Protein AF-A0A1H3CV14-F1 (afdb_monomer_lite)

pLDDT: mean 74.88, std 9.94, range [47.53, 92.31]

Structure (mmCIF, N/CA/C/O backbone):
data_AF-A0A1H3CV14-F1
#
_entry.id   AF-A0A1H3CV14-F1
#
loop_
_atom_site.group_PDB
_atom_site.id
_atom_site.type_symbol
_atom_site.label_atom_id
_atom_site.label_alt_id
_atom_site.label_comp_id
_atom_site.label_asym_id
_atom_site.label_entity_id
_atom_site.label_seq_id
_atom_site.pdbx_PDB_ins_code
_atom_site.Cartn_x
_atom_site.Cartn_y
_atom_site.Cartn_z
_atom_site.occupancy
_atom_site.B_iso_or_equiv
_atom_site.auth_seq_id
_atom_site.auth_comp_id
_atom_site.auth_asym_id
_atom_site.auth_atom_id
_atom_site.pdbx_PDB_model_num
ATOM 1 N N . MET A 1 1 ? -27.661 -4.520 39.406 1.00 60.62 1 MET A N 1
ATOM 2 C CA . MET A 1 1 ? -27.477 -5.600 38.409 1.00 60.62 1 MET A CA 1
ATOM 3 C C . MET A 1 1 ? -27.185 -5.022 37.026 1.00 60.62 1 MET A C 1
ATOM 5 O O . MET A 1 1 ? -26.132 -5.320 36.487 1.00 60.62 1 MET A O 1
ATOM 9 N N . TRP A 1 2 ? -28.018 -4.103 36.527 1.00 66.75 2 TRP A N 1
ATOM 10 C CA . TRP A 1 2 ? -27.850 -3.412 35.238 1.00 66.75 2 TRP A CA 1
ATOM 11 C C . TRP A 1 2 ? -26.497 -2.714 35.022 1.00 66.75 2 TRP A C 1
ATOM 13 O O . TRP A 1 2 ? -25.889 -2.911 33.980 1.00 66.75 2 TRP A O 1
ATOM 23 N N . LYS A 1 3 ? -25.948 -2.020 36.030 1.00 66.25 3 LYS A N 1
ATOM 24 C CA . LYS A 1 3 ? -24.618 -1.376 35.935 1.00 66.25 3 LYS A CA 1
ATOM 25 C C . LYS A 1 3 ? -23.477 -2.364 35.637 1.00 66.25 3 LYS A C 1
ATOM 27 O O . LYS A 1 3 ? -22.575 -2.054 34.871 1.00 66.25 3 LYS A O 1
ATOM 32 N N . LYS A 1 4 ? -23.548 -3.580 36.199 1.00 69.56 4 LYS A N 1
ATOM 33 C CA . LYS A 1 4 ? -22.571 -4.652 35.931 1.00 69.56 4 LYS A CA 1
ATOM 34 C C . LYS A 1 4 ? -22.710 -5.194 34.506 1.00 69.56 4 LYS A C 1
ATOM 36 O O . LYS A 1 4 ? -21.704 -5.479 33.875 1.00 69.56 4 LYS A O 1
ATOM 41 N N . ILE A 1 5 ? -23.942 -5.307 34.007 1.00 73.69 5 ILE A N 1
ATOM 42 C CA . ILE A 1 5 ? -24.231 -5.751 32.635 1.00 73.69 5 ILE A CA 1
ATOM 43 C C . ILE A 1 5 ? -23.724 -4.712 31.626 1.00 73.69 5 ILE A C 1
ATOM 45 O O . ILE A 1 5 ? -23.006 -5.073 30.703 1.00 73.69 5 ILE A O 1
ATOM 49 N N . ALA A 1 6 ? -24.015 -3.426 31.847 1.00 67.31 6 ALA A N 1
ATOM 50 C CA . ALA A 1 6 ? -23.529 -2.332 31.006 1.00 67.31 6 ALA A CA 1
ATOM 51 C C . ALA A 1 6 ? -21.994 -2.285 30.940 1.00 67.31 6 ALA A C 1
ATOM 53 O O . ALA A 1 6 ? -21.419 -2.145 29.867 1.00 67.31 6 ALA A O 1
ATOM 54 N N . PHE A 1 7 ? -21.323 -2.477 32.078 1.00 68.69 7 PHE A N 1
ATOM 55 C CA . PHE A 1 7 ? -19.864 -2.532 32.127 1.00 68.69 7 PHE A CA 1
ATOM 56 C C . PHE A 1 7 ? -19.282 -3.706 31.324 1.00 68.69 7 PHE A C 1
ATOM 58 O O . PHE A 1 7 ? -18.312 -3.524 30.593 1.00 68.69 7 PHE A O 1
ATOM 65 N N . ILE A 1 8 ? -19.891 -4.895 31.419 1.00 75.38 8 ILE A N 1
ATOM 66 C CA . ILE A 1 8 ? -19.485 -6.066 30.626 1.00 75.38 8 ILE A CA 1
ATOM 67 C C . ILE A 1 8 ? -19.645 -5.780 29.130 1.00 75.38 8 ILE A C 1
ATOM 69 O O . ILE A 1 8 ? -18.712 -6.033 28.380 1.00 75.38 8 ILE A O 1
ATOM 73 N N . ILE A 1 9 ? -20.776 -5.200 28.711 1.00 75.50 9 ILE A N 1
ATOM 74 C CA . ILE A 1 9 ? -21.036 -4.858 27.303 1.00 75.50 9 ILE A CA 1
ATOM 75 C C . ILE A 1 9 ? -19.946 -3.934 26.750 1.00 75.50 9 ILE A C 1
ATOM 77 O O . ILE A 1 9 ? -19.454 -4.169 25.654 1.00 75.50 9 ILE A O 1
ATOM 81 N N . ILE A 1 10 ? -19.519 -2.930 27.516 1.00 71.44 10 ILE A N 1
ATOM 82 C CA . ILE A 1 10 ? -18.510 -1.966 27.057 1.00 71.44 10 ILE A CA 1
ATOM 83 C C . ILE A 1 10 ? -17.124 -2.583 26.973 1.00 71.44 10 ILE A C 1
ATOM 85 O O . ILE A 1 10 ? -16.430 -2.365 25.988 1.00 71.44 10 ILE A O 1
ATOM 89 N N . ILE A 1 11 ? -16.721 -3.383 27.965 1.00 72.88 11 ILE A N 1
ATOM 90 C CA . ILE A 1 11 ? -15.451 -4.115 27.875 1.00 72.88 11 ILE A CA 1
ATOM 91 C C . ILE A 1 11 ? -15.469 -5.037 26.659 1.00 72.88 11 ILE A C 1
ATOM 93 O O . ILE A 1 11 ? -14.489 -5.101 25.925 1.00 72.88 11 ILE A O 1
ATOM 97 N N . THR A 1 12 ? -16.579 -5.736 26.431 1.00 74.44 12 THR A N 1
ATOM 98 C CA . THR A 1 12 ? -16.745 -6.587 25.257 1.00 74.44 12 THR A CA 1
ATOM 99 C C . THR A 1 12 ? -16.669 -5.777 23.957 1.00 74.44 12 THR A C 1
ATOM 101 O O . THR A 1 12 ? -15.977 -6.219 23.048 1.00 74.44 12 THR A O 1
ATOM 104 N N . SER A 1 13 ? -17.273 -4.584 23.892 1.00 74.25 13 SER A N 1
ATOM 105 C CA . SER A 1 13 ? -17.165 -3.654 22.751 1.00 74.25 13 SER A CA 1
ATOM 106 C C . SER A 1 13 ? -15.715 -3.259 22.478 1.00 74.25 13 SER A C 1
ATOM 108 O O . SER A 1 13 ? -15.217 -3.506 21.389 1.00 74.25 13 SER A O 1
ATOM 110 N N . VAL A 1 14 ? -14.990 -2.791 23.503 1.00 74.50 14 VAL A N 1
ATOM 111 C CA . VAL A 1 14 ? -13.566 -2.426 23.392 1.00 74.50 14 VAL A CA 1
ATOM 112 C C . VAL A 1 14 ? -12.735 -3.607 22.887 1.00 74.50 14 VAL A C 1
ATOM 114 O O . VAL A 1 14 ? -11.876 -3.446 22.023 1.00 74.50 14 VAL A O 1
ATOM 117 N N . VAL A 1 15 ? -12.984 -4.811 23.412 1.00 75.06 15 VAL A N 1
ATOM 118 C CA . VAL A 1 15 ? -12.286 -6.026 22.971 1.00 75.06 15 VAL A CA 1
ATOM 119 C C . VAL A 1 15 ? -12.588 -6.336 21.505 1.00 75.06 15 VAL A C 1
ATOM 121 O O . VAL A 1 15 ? -11.659 -6.683 20.775 1.00 75.06 15 VAL A O 1
ATOM 124 N N . PHE A 1 16 ? -13.838 -6.195 21.056 1.00 77.19 16 PHE A N 1
ATOM 125 C CA . PHE A 1 16 ? -14.200 -6.376 19.649 1.00 77.19 16 PHE A CA 1
ATOM 126 C C . PHE A 1 16 ? -13.551 -5.319 18.754 1.00 77.19 16 PHE A C 1
ATOM 128 O O . PHE A 1 16 ? -12.885 -5.705 17.802 1.00 77.19 16 PHE A O 1
ATOM 135 N N . SER A 1 17 ? -13.596 -4.035 19.109 1.00 73.88 17 SER A N 1
ATOM 136 C CA . SER A 1 17 ? -12.955 -2.958 18.341 1.00 73.88 17 SER A CA 1
ATOM 137 C C . SER A 1 17 ? -11.445 -3.155 18.191 1.00 73.88 17 SER A C 1
ATOM 1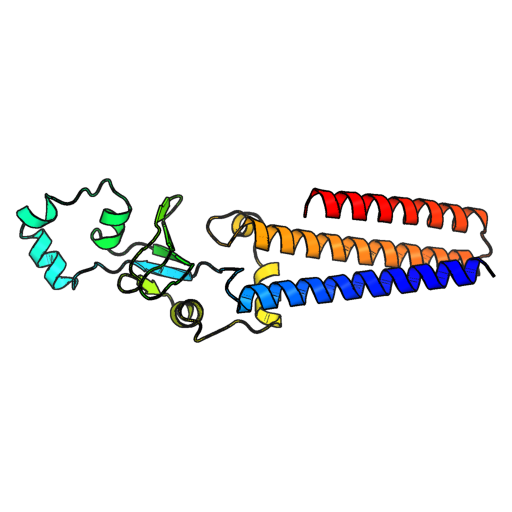39 O O . SER A 1 17 ? -10.884 -2.982 17.108 1.00 73.88 17 SER A O 1
ATOM 141 N N . VAL A 1 18 ? -10.764 -3.576 19.265 1.00 76.06 18 VAL A N 1
ATOM 142 C CA . VAL A 1 18 ? -9.336 -3.930 19.210 1.00 76.06 18 VAL A CA 1
ATOM 143 C C . VAL A 1 18 ? -9.113 -5.152 18.318 1.00 76.06 18 VAL A C 1
ATOM 145 O O . VAL A 1 18 ? -8.166 -5.185 17.534 1.00 76.06 18 VAL A O 1
ATOM 148 N N . THR A 1 19 ? -9.978 -6.160 18.414 1.00 77.06 19 THR A N 1
ATOM 149 C CA . THR A 1 19 ? -9.884 -7.379 17.601 1.00 77.06 19 THR A CA 1
ATOM 150 C C . THR A 1 19 ? -10.073 -7.066 16.115 1.00 77.06 19 THR A C 1
ATOM 152 O O . THR A 1 19 ? -9.251 -7.490 15.302 1.00 77.06 19 THR A O 1
ATOM 155 N N . ASP A 1 20 ? -11.074 -6.262 15.766 1.00 73.44 20 ASP A N 1
ATOM 156 C CA . ASP A 1 20 ? -11.371 -5.830 14.399 1.00 73.44 20 ASP A CA 1
ATOM 157 C C . ASP A 1 20 ? -10.227 -5.014 13.795 1.00 73.44 20 ASP A C 1
ATOM 159 O O . ASP A 1 20 ? -9.881 -5.211 12.628 1.00 73.44 20 ASP A O 1
ATOM 163 N N . TYR A 1 21 ? -9.559 -4.178 14.596 1.00 78.69 21 TYR A N 1
ATOM 164 C CA . TYR A 1 21 ? -8.339 -3.485 14.178 1.00 78.69 21 TYR A CA 1
ATOM 165 C C . TYR A 1 21 ? -7.245 -4.470 13.729 1.00 78.69 21 TYR A C 1
ATOM 167 O O . TYR A 1 21 ? -6.696 -4.345 12.629 1.00 78.69 21 TYR A O 1
ATOM 175 N N . PHE A 1 22 ? -6.953 -5.498 14.536 1.00 79.88 22 PHE A N 1
ATOM 176 C CA . PHE A 1 22 ? -5.960 -6.517 14.177 1.00 79.88 22 PHE A CA 1
ATOM 177 C C . PHE A 1 22 ? -6.404 -7.389 12.995 1.00 79.88 22 PHE A C 1
ATOM 179 O O . PHE A 1 22 ? -5.580 -7.704 12.132 1.00 79.88 22 PHE A O 1
ATOM 186 N N . PHE A 1 23 ? -7.687 -7.751 12.913 1.00 79.06 23 PHE A N 1
ATOM 187 C CA . PHE A 1 23 ? -8.234 -8.478 11.764 1.00 79.06 23 PHE A CA 1
ATOM 188 C C . PHE A 1 23 ? -8.091 -7.677 10.473 1.00 79.06 23 PHE A C 1
ATOM 190 O O . PHE A 1 23 ? -7.641 -8.227 9.468 1.00 79.06 23 PHE A O 1
ATOM 197 N N . THR A 1 24 ? -8.399 -6.383 10.506 1.00 78.81 24 THR A N 1
ATOM 198 C CA . THR A 1 24 ? -8.296 -5.488 9.350 1.00 78.81 24 THR A CA 1
ATOM 199 C C . THR A 1 24 ? -6.848 -5.354 8.885 1.00 78.81 24 THR A C 1
ATOM 201 O O . THR A 1 24 ? -6.566 -5.517 7.695 1.00 78.81 24 THR A O 1
ATOM 204 N N . MET A 1 25 ? -5.897 -5.168 9.811 1.00 80.44 25 MET A N 1
ATOM 205 C CA . MET A 1 25 ? -4.466 -5.184 9.474 1.00 80.44 25 MET A CA 1
ATOM 206 C C . MET A 1 25 ? -4.035 -6.509 8.841 1.00 80.44 25 MET A C 1
ATOM 208 O O . MET A 1 25 ? -3.305 -6.522 7.847 1.00 80.44 25 MET A O 1
ATOM 212 N N . ARG A 1 26 ? -4.507 -7.639 9.379 1.00 82.88 26 ARG A N 1
ATOM 213 C CA . ARG A 1 26 ? -4.163 -8.962 8.853 1.00 82.88 26 ARG A CA 1
ATOM 214 C C . ARG A 1 26 ? -4.754 -9.213 7.469 1.00 82.88 26 ARG A C 1
ATOM 216 O O . ARG A 1 26 ? -4.051 -9.735 6.608 1.00 82.88 26 ARG A O 1
ATOM 223 N N . GLN A 1 27 ? -6.011 -8.838 7.243 1.00 81.62 27 GLN A N 1
ATOM 224 C CA . GLN A 1 27 ? -6.648 -8.933 5.930 1.00 81.62 27 GLN A CA 1
ATOM 225 C C . GLN A 1 27 ? -5.920 -8.073 4.900 1.00 81.62 27 GLN A C 1
ATOM 227 O O . GLN A 1 27 ? -5.701 -8.524 3.779 1.00 81.62 27 GLN A O 1
ATOM 232 N N . SER A 1 28 ? -5.493 -6.870 5.288 1.00 81.00 28 SER A N 1
ATOM 233 C CA . SER A 1 28 ? -4.726 -5.995 4.405 1.00 81.00 28 SER A CA 1
ATOM 234 C C . SER A 1 28 ? -3.393 -6.611 3.995 1.00 81.00 28 SER A C 1
ATOM 236 O O . SER A 1 28 ? -3.069 -6.658 2.811 1.00 81.00 28 SER A O 1
ATOM 238 N N . TYR A 1 29 ? -2.666 -7.192 4.950 1.00 84.38 29 TYR A N 1
ATOM 239 C CA . TYR A 1 29 ? -1.436 -7.915 4.645 1.00 84.38 29 TYR A CA 1
ATOM 240 C C . TYR A 1 29 ? -1.668 -9.136 3.742 1.00 84.38 29 TYR A C 1
ATOM 242 O O . TYR A 1 29 ? -0.899 -9.367 2.813 1.00 84.38 29 TYR A O 1
ATOM 250 N N . ASN A 1 30 ? -2.739 -9.904 3.964 1.00 83.50 30 ASN A N 1
ATOM 251 C CA . ASN A 1 30 ? -3.072 -11.038 3.097 1.00 83.50 30 ASN A CA 1
ATOM 252 C C . ASN A 1 30 ? -3.358 -10.584 1.656 1.00 83.50 30 ASN A C 1
ATOM 254 O O . ASN A 1 30 ? -2.817 -11.171 0.725 1.00 83.50 30 ASN A O 1
ATOM 258 N N . LYS A 1 31 ? -4.115 -9.495 1.474 1.00 78.94 31 LYS A N 1
ATOM 259 C CA . LYS A 1 31 ? -4.372 -8.904 0.151 1.00 78.94 31 LYS A CA 1
ATOM 260 C C . LYS A 1 31 ? -3.100 -8.398 -0.529 1.00 78.94 31 LYS A C 1
ATOM 262 O O . LYS A 1 31 ? -2.956 -8.546 -1.738 1.00 78.94 31 LYS A O 1
ATOM 267 N N . TYR A 1 32 ? -2.145 -7.859 0.230 1.00 79.81 32 TYR A N 1
ATOM 268 C CA . TYR A 1 32 ? -0.799 -7.577 -0.279 1.00 79.81 32 TYR A CA 1
ATOM 269 C C . TYR A 1 32 ? -0.084 -8.851 -0.757 1.00 79.81 32 TYR A C 1
ATOM 271 O O . TYR A 1 32 ? 0.457 -8.874 -1.860 1.00 79.81 32 TYR A O 1
ATOM 279 N N . LEU A 1 33 ? -0.112 -9.935 0.027 1.00 81.19 33 LEU A N 1
ATOM 280 C CA . LEU A 1 33 ? 0.523 -11.204 -0.353 1.00 81.19 33 LEU A CA 1
ATOM 281 C C . LEU A 1 33 ? -0.107 -11.858 -1.591 1.00 81.19 33 LEU A C 1
ATOM 283 O O . LEU A 1 33 ? 0.605 -12.545 -2.329 1.00 81.19 33 LEU A O 1
ATOM 287 N N . GLU A 1 34 ? -1.409 -11.648 -1.791 1.00 76.88 34 GLU A N 1
ATOM 288 C CA . GLU A 1 34 ? -2.193 -12.050 -2.968 1.00 76.88 34 GLU A CA 1
ATOM 289 C C . GLU A 1 34 ? -1.955 -11.136 -4.180 1.00 76.88 34 GLU A C 1
ATOM 291 O O . GLU A 1 34 ? -2.400 -11.439 -5.285 1.00 76.88 34 GLU A O 1
ATOM 296 N N . GLY A 1 35 ? -1.228 -10.034 -3.987 1.00 68.75 35 GLY A N 1
ATOM 297 C CA . GLY A 1 35 ? -0.914 -9.059 -5.017 1.00 68.75 35 GLY A CA 1
ATOM 298 C C . GLY A 1 35 ? -1.996 -8.004 -5.224 1.00 68.75 35 GLY A C 1
ATOM 299 O O . GLY A 1 35 ? -1.772 -7.107 -6.007 1.00 68.75 35 GLY A O 1
ATOM 300 N N . GLU A 1 36 ? -3.138 -8.016 -4.532 1.00 65.12 36 GLU A N 1
ATOM 301 C CA . GLU A 1 36 ? -4.197 -7.016 -4.760 1.00 65.12 36 GLU A CA 1
ATOM 302 C C . GLU A 1 36 ? -3.790 -5.582 -4.373 1.00 65.12 36 GLU A C 1
ATOM 304 O O . GLU A 1 36 ? -4.301 -4.603 -4.937 1.00 65.12 36 GLU A O 1
ATOM 309 N N . TYR A 1 37 ? -2.902 -5.452 -3.385 1.00 62.56 37 TYR A N 1
ATOM 310 C CA . TYR A 1 37 ? -2.371 -4.178 -2.902 1.00 62.56 37 TYR A CA 1
ATOM 311 C C . TYR A 1 37 ? -0.963 -3.989 -3.444 1.00 62.56 37 TYR A C 1
ATOM 313 O O . TYR A 1 37 ? 0.023 -4.445 -2.870 1.00 62.56 37 TYR A O 1
ATOM 321 N N . PHE A 1 38 ? -0.898 -3.356 -4.609 1.00 59.94 38 PHE A N 1
ATOM 322 C CA . PHE A 1 38 ? 0.341 -3.179 -5.344 1.00 59.94 38 PHE A CA 1
ATOM 323 C C . PHE A 1 38 ? 1.100 -1.945 -4.861 1.00 59.94 38 PHE A C 1
ATOM 325 O O . PHE A 1 38 ? 0.552 -0.839 -4.800 1.00 59.94 38 PHE A O 1
ATOM 332 N N . PHE A 1 39 ? 2.387 -2.145 -4.598 1.00 66.75 39 PHE A N 1
ATOM 333 C CA . PHE A 1 39 ? 3.368 -1.072 -4.562 1.00 66.75 39 PHE A CA 1
ATOM 334 C C . PHE A 1 39 ? 3.881 -0.854 -5.982 1.00 66.75 39 PHE A C 1
ATOM 336 O O . PHE A 1 39 ? 4.054 -1.814 -6.735 1.00 66.75 39 PHE A O 1
ATOM 343 N N . ARG A 1 40 ? 4.063 0.404 -6.382 1.00 72.75 40 ARG A N 1
ATOM 344 C CA . ARG A 1 40 ? 4.692 0.717 -7.663 1.00 72.75 40 ARG A CA 1
ATOM 345 C C . ARG A 1 40 ? 6.200 0.806 -7.426 1.00 72.75 40 ARG A C 1
ATOM 347 O O . ARG A 1 40 ? 6.642 1.502 -6.519 1.00 72.75 40 ARG A O 1
ATOM 354 N N . TYR A 1 41 ? 6.962 0.049 -8.202 1.00 82.88 41 TYR A N 1
ATOM 355 C CA . TYR A 1 41 ? 8.393 -0.187 -8.016 1.00 82.88 41 TYR A CA 1
ATOM 356 C C . TYR A 1 41 ? 9.208 0.736 -8.920 1.00 82.88 41 TYR A C 1
ATOM 358 O O . TYR A 1 41 ? 8.880 0.869 -10.101 1.00 82.88 41 TYR A O 1
ATOM 366 N N . GLU A 1 42 ? 10.248 1.377 -8.386 1.00 87.00 42 GLU A N 1
ATOM 367 C CA . GLU A 1 42 ? 11.078 2.314 -9.143 1.00 87.00 42 GLU A CA 1
ATOM 368 C C . GLU A 1 42 ? 11.902 1.567 -10.194 1.00 87.00 42 GLU A C 1
ATOM 370 O O . GLU A 1 42 ? 12.643 0.619 -9.905 1.00 87.00 42 GLU A O 1
ATOM 375 N N . ALA A 1 43 ? 11.808 2.033 -11.436 1.00 90.38 43 ALA A N 1
ATOM 376 C CA . ALA A 1 43 ? 12.587 1.518 -12.544 1.00 90.38 43 ALA A CA 1
ATOM 377 C C . ALA A 1 43 ? 13.036 2.636 -13.485 1.00 90.38 43 ALA A C 1
ATOM 379 O O . ALA A 1 43 ? 12.494 3.737 -13.519 1.00 90.38 43 ALA A O 1
ATOM 380 N N . THR A 1 44 ? 14.043 2.327 -14.287 1.00 92.31 44 THR A N 1
ATOM 381 C CA . THR A 1 44 ? 14.460 3.138 -15.423 1.00 92.31 44 THR A CA 1
ATOM 382 C C . THR A 1 44 ? 14.163 2.363 -16.693 1.00 92.31 44 THR A C 1
ATOM 384 O O . THR A 1 44 ? 14.465 1.168 -16.773 1.00 92.31 44 THR A O 1
ATOM 387 N N . THR A 1 45 ? 13.569 3.013 -17.691 1.00 90.75 45 THR A N 1
ATOM 388 C CA . THR A 1 45 ? 13.379 2.376 -18.994 1.00 90.75 45 THR A CA 1
ATOM 389 C C . THR A 1 45 ? 14.730 2.069 -19.624 1.00 90.75 45 THR A C 1
ATOM 391 O O . THR A 1 45 ? 15.665 2.861 -19.558 1.00 90.75 45 THR A O 1
ATOM 394 N N . VAL A 1 46 ? 14.838 0.905 -20.247 1.00 85.38 46 VAL A N 1
ATOM 395 C CA . VAL A 1 46 ? 15.968 0.533 -21.092 1.00 85.38 46 VAL A CA 1
ATOM 396 C C . VAL A 1 46 ? 15.419 0.368 -22.506 1.00 85.38 46 VAL A C 1
ATOM 398 O O . VAL A 1 46 ? 14.363 -0.259 -22.667 1.00 85.38 46 VAL A O 1
ATOM 401 N N . PRO A 1 47 ? 16.086 0.926 -23.533 1.00 78.06 47 PRO A N 1
ATOM 402 C CA . PRO A 1 47 ? 15.639 0.772 -24.909 1.00 78.06 47 PRO A CA 1
ATOM 403 C C . PRO A 1 47 ? 15.415 -0.702 -25.276 1.00 78.06 47 PRO A C 1
ATOM 405 O O . PRO A 1 47 ? 16.153 -1.582 -24.838 1.00 78.06 47 PRO A O 1
ATOM 408 N N . ALA A 1 48 ? 14.397 -0.985 -26.096 1.00 66.62 48 ALA A N 1
ATOM 409 C CA . ALA A 1 48 ? 14.031 -2.359 -26.491 1.00 66.62 48 ALA A CA 1
ATOM 410 C C . ALA A 1 48 ? 15.093 -3.080 -27.336 1.00 66.62 48 ALA A C 1
ATOM 412 O O . ALA A 1 48 ? 14.964 -4.265 -27.638 1.00 66.62 48 ALA A O 1
ATOM 413 N N . MET A 1 49 ? 16.123 -2.348 -27.742 1.00 66.38 49 MET A N 1
ATOM 414 C CA . MET A 1 49 ? 17.262 -2.811 -28.514 1.00 66.38 49 MET A CA 1
ATOM 415 C C . MET A 1 49 ? 18.520 -2.457 -27.717 1.00 66.38 49 MET A C 1
ATOM 417 O O . MET A 1 49 ? 18.510 -1.477 -26.972 1.00 66.38 49 MET A O 1
ATOM 421 N N . ASP A 1 50 ? 19.589 -3.244 -27.864 1.00 63.78 50 ASP A N 1
ATOM 422 C CA . ASP A 1 50 ? 20.896 -2.906 -27.288 1.00 63.78 50 ASP A CA 1
ATOM 423 C C . ASP A 1 50 ? 21.243 -1.442 -27.600 1.00 63.78 50 ASP A C 1
ATOM 425 O O . ASP A 1 50 ? 20.956 -0.969 -28.699 1.00 63.78 50 ASP A O 1
ATOM 429 N N . LYS A 1 51 ? 21.821 -0.713 -26.642 1.00 57.16 51 LYS A N 1
ATOM 430 C CA . LYS A 1 51 ? 22.090 0.726 -26.766 1.00 57.16 51 LYS A CA 1
ATOM 431 C C . LYS A 1 51 ? 22.903 1.029 -28.025 1.00 57.16 51 LYS A C 1
ATOM 433 O O . LYS A 1 51 ? 22.609 2.005 -28.709 1.00 57.16 51 LYS A O 1
ATOM 438 N N . ASP A 1 52 ? 23.858 0.164 -28.349 1.00 62.16 52 ASP A N 1
ATOM 439 C CA . ASP A 1 52 ? 24.695 0.293 -29.540 1.00 62.16 52 ASP A CA 1
ATOM 440 C C . ASP A 1 52 ? 23.886 0.017 -30.821 1.00 62.16 52 ASP A C 1
ATOM 442 O O . ASP A 1 52 ? 23.906 0.815 -31.753 1.00 62.16 52 ASP A O 1
ATOM 446 N N . ALA A 1 53 ? 23.050 -1.027 -30.828 1.00 60.91 53 ALA A N 1
ATOM 447 C CA . ALA A 1 53 ? 22.140 -1.314 -31.941 1.00 60.91 53 ALA A CA 1
ATOM 448 C C . ALA A 1 53 ? 21.060 -0.229 -32.134 1.00 60.91 53 ALA A C 1
ATOM 450 O O . ALA A 1 53 ? 20.605 0.012 -33.255 1.00 60.91 53 ALA A O 1
ATOM 451 N N . TRP A 1 54 ? 20.641 0.433 -31.052 1.00 62.28 54 TRP A N 1
ATOM 452 C CA . TRP A 1 54 ? 19.738 1.577 -31.092 1.00 62.28 54 TRP A CA 1
ATOM 453 C C . TRP A 1 54 ? 20.428 2.794 -31.705 1.00 62.28 54 TRP A C 1
ATOM 455 O O . TRP A 1 54 ? 19.873 3.388 -32.627 1.00 62.28 54 TRP A O 1
ATOM 465 N N . LEU A 1 55 ? 21.641 3.131 -31.256 1.00 61.91 55 LEU A N 1
ATOM 466 C CA . LEU A 1 55 ? 22.435 4.224 -31.825 1.00 61.91 55 LEU A CA 1
ATOM 467 C C . LEU A 1 55 ? 22.675 4.014 -33.331 1.00 61.91 55 LEU A C 1
ATOM 469 O O . LEU A 1 55 ? 22.383 4.918 -34.110 1.00 61.91 55 LEU A O 1
ATOM 473 N N . ASP A 1 56 ? 23.035 2.798 -33.752 1.00 63.94 56 ASP A N 1
ATOM 474 C CA . ASP A 1 56 ? 23.168 2.420 -35.170 1.00 63.94 56 ASP A CA 1
ATOM 475 C C . ASP A 1 56 ? 21.846 2.559 -35.957 1.00 63.94 56 ASP A C 1
ATOM 477 O O . ASP A 1 56 ? 21.827 2.832 -37.164 1.00 63.94 56 ASP A O 1
ATOM 481 N N . SER A 1 57 ? 20.704 2.353 -35.292 1.00 60.09 57 SER A N 1
ATOM 482 C CA . SER A 1 57 ? 19.376 2.519 -35.893 1.00 60.09 57 SER A CA 1
ATOM 483 C C . SER A 1 57 ? 18.946 3.984 -35.995 1.00 60.09 57 SER A C 1
ATOM 485 O O . SER A 1 57 ? 18.282 4.342 -36.961 1.00 60.09 57 SER A O 1
ATOM 487 N N . VAL A 1 58 ? 19.363 4.835 -35.053 1.00 58.78 58 VAL A N 1
ATOM 488 C CA . VAL A 1 58 ? 19.158 6.292 -35.089 1.00 58.78 58 VAL A CA 1
ATOM 489 C C . VAL A 1 58 ? 20.021 6.928 -36.176 1.00 58.78 58 VAL A C 1
ATOM 491 O O . VAL A 1 58 ? 19.553 7.828 -36.873 1.00 58.78 58 VAL A O 1
ATOM 494 N N . GLU A 1 59 ? 21.236 6.418 -36.388 1.00 57.38 59 GLU A N 1
ATOM 495 C CA . GLU A 1 59 ? 22.067 6.783 -37.541 1.00 57.38 59 GLU A CA 1
ATOM 496 C C . GLU A 1 59 ? 21.419 6.360 -38.876 1.00 57.38 59 GLU A C 1
ATOM 498 O O . GLU A 1 59 ? 21.543 7.063 -39.882 1.00 57.38 59 GLU A O 1
ATOM 503 N N . ASN A 1 60 ? 20.627 5.280 -38.883 1.00 55.84 60 ASN A N 1
ATOM 504 C CA . ASN A 1 60 ? 19.772 4.874 -40.004 1.00 55.84 60 ASN A CA 1
ATOM 505 C C . ASN A 1 60 ? 18.357 5.489 -39.914 1.00 55.84 60 ASN A C 1
ATOM 507 O O . ASN A 1 60 ? 17.363 4.811 -39.641 1.00 55.84 60 ASN A O 1
ATOM 511 N N . PHE A 1 61 ? 18.270 6.785 -40.225 1.00 54.34 61 PHE A N 1
ATOM 512 C CA . PHE A 1 61 ? 17.078 7.653 -40.169 1.00 54.34 61 PHE A CA 1
ATOM 513 C C . PHE A 1 61 ? 15.740 7.034 -40.654 1.00 54.34 61 PHE A C 1
ATOM 515 O O . PHE A 1 61 ? 14.671 7.377 -40.147 1.00 54.34 61 PHE A O 1
ATOM 522 N N . GLU A 1 62 ? 15.755 6.100 -41.609 1.00 58.50 62 GLU A N 1
ATOM 523 C CA . GLU A 1 62 ? 14.548 5.472 -42.175 1.00 58.50 62 GLU A CA 1
ATOM 524 C C . GLU A 1 62 ? 13.756 4.595 -41.188 1.00 58.50 62 GLU A C 1
ATOM 526 O O . GLU A 1 62 ? 12.532 4.546 -41.275 1.00 58.50 62 GLU A O 1
ATOM 531 N N . LYS A 1 63 ? 14.407 3.918 -40.228 1.00 60.31 63 LYS A N 1
ATOM 532 C CA . LYS A 1 63 ? 13.691 3.055 -39.261 1.00 60.31 63 LYS A CA 1
ATOM 533 C C . LYS A 1 63 ? 13.092 3.845 -38.099 1.00 60.31 63 LYS A C 1
ATOM 535 O O . LYS A 1 63 ? 12.051 3.464 -37.573 1.00 60.31 63 LYS A O 1
ATOM 540 N N . VAL A 1 64 ? 13.737 4.947 -37.723 1.00 63.19 64 VAL A N 1
ATOM 541 C CA . VAL A 1 64 ? 13.308 5.822 -36.623 1.00 63.19 64 VAL A CA 1
ATOM 542 C C . VAL A 1 64 ? 12.259 6.833 -37.084 1.00 63.19 64 VAL A C 1
ATOM 544 O O . VAL A 1 64 ? 11.344 7.137 -36.328 1.00 63.19 64 VAL A O 1
ATOM 547 N N . SER A 1 65 ? 12.319 7.297 -38.337 1.00 61.28 65 SER A N 1
ATOM 548 C CA . SER A 1 65 ? 11.333 8.243 -38.891 1.00 61.28 65 SER A CA 1
ATOM 549 C C . SER A 1 65 ? 9.904 7.691 -38.991 1.00 61.28 65 SER A C 1
ATOM 551 O O . SER A 1 65 ? 8.963 8.475 -39.095 1.00 61.28 65 SER A O 1
ATOM 553 N N . ALA A 1 66 ? 9.725 6.367 -38.929 1.00 69.38 66 ALA A N 1
ATOM 554 C CA . ALA A 1 66 ? 8.414 5.718 -38.899 1.00 69.38 66 ALA A CA 1
ATOM 555 C C . ALA A 1 66 ? 7.800 5.612 -37.487 1.00 69.38 66 ALA A C 1
ATOM 557 O O . ALA A 1 66 ? 6.632 5.244 -37.364 1.00 69.38 66 ALA A O 1
ATOM 558 N N . LEU A 1 67 ? 8.566 5.901 -36.428 1.00 74.38 67 LEU A N 1
ATOM 559 C CA . LEU A 1 67 ? 8.089 5.858 -35.047 1.00 74.38 67 LEU A CA 1
ATOM 560 C C . LEU A 1 67 ? 7.477 7.204 -34.649 1.00 74.38 67 LEU A C 1
ATOM 562 O O . LEU A 1 67 ? 8.104 8.255 -34.781 1.00 74.38 67 LEU A O 1
ATOM 566 N N . ASP A 1 68 ? 6.259 7.167 -34.115 1.00 79.12 68 ASP A N 1
ATOM 567 C CA . ASP A 1 68 ? 5.607 8.350 -33.564 1.00 79.12 68 ASP A CA 1
ATOM 568 C C . ASP A 1 68 ? 6.065 8.589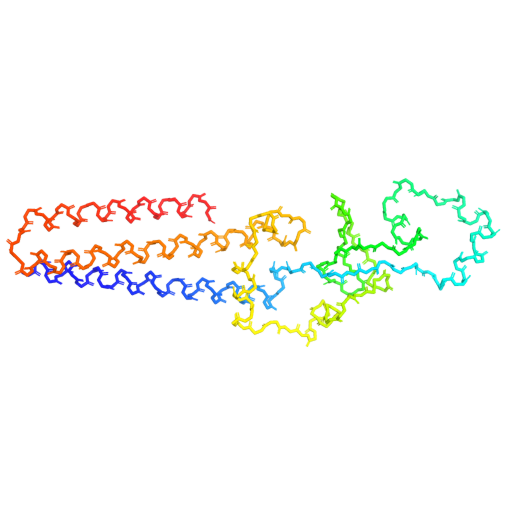 -32.118 1.00 79.12 68 ASP A C 1
ATOM 570 O O . ASP A 1 68 ? 5.570 7.968 -31.180 1.00 79.12 68 ASP A O 1
ATOM 574 N N . PHE A 1 69 ? 7.019 9.504 -31.934 1.00 77.06 69 PHE A N 1
ATOM 575 C CA . PHE A 1 69 ? 7.517 9.903 -30.611 1.00 77.06 69 PHE A CA 1
ATOM 576 C C . PHE A 1 69 ? 6.567 10.829 -29.841 1.00 77.06 69 PHE A C 1
ATOM 578 O O . PHE A 1 69 ? 6.863 11.183 -28.699 1.00 77.06 69 PHE A O 1
ATOM 585 N N . THR A 1 70 ? 5.433 11.229 -30.427 1.00 81.06 70 THR A N 1
ATOM 586 C CA . THR A 1 70 ? 4.366 11.881 -29.656 1.00 81.06 70 THR A CA 1
ATOM 587 C C . THR A 1 70 ? 3.584 10.869 -28.812 1.00 81.06 70 THR A C 1
ATOM 589 O O . THR A 1 70 ? 2.998 11.247 -27.794 1.00 81.06 70 THR A O 1
ATOM 592 N N . ASP A 1 71 ? 3.649 9.576 -29.160 1.00 85.62 71 ASP A N 1
ATOM 593 C CA . ASP A 1 71 ? 3.170 8.481 -28.320 1.00 85.62 71 ASP A CA 1
ATOM 594 C C . ASP A 1 71 ? 4.147 8.231 -27.158 1.00 85.62 71 ASP A C 1
ATOM 596 O O . ASP A 1 71 ? 5.326 7.912 -27.342 1.00 85.62 71 ASP A O 1
ATOM 600 N N . THR A 1 72 ? 3.639 8.350 -25.928 1.00 84.69 72 THR A N 1
ATOM 601 C CA . THR A 1 72 ? 4.428 8.161 -24.704 1.00 84.69 72 THR A CA 1
ATOM 602 C C . THR A 1 72 ? 5.003 6.747 -24.596 1.00 84.69 72 THR A C 1
ATOM 604 O O . THR A 1 72 ? 6.136 6.592 -24.154 1.00 84.69 72 THR A O 1
ATOM 607 N N . ARG A 1 73 ? 4.285 5.705 -25.031 1.00 86.06 73 ARG A N 1
ATOM 608 C CA . ARG A 1 73 ? 4.784 4.322 -25.013 1.00 86.06 73 ARG A CA 1
ATOM 609 C C . ARG A 1 73 ? 5.972 4.162 -25.953 1.00 86.06 73 ARG A C 1
ATOM 611 O O . ARG A 1 73 ? 6.985 3.593 -25.554 1.00 86.06 73 ARG A O 1
ATOM 618 N N . THR A 1 74 ? 5.874 4.693 -27.168 1.00 84.62 74 THR A N 1
ATOM 619 C CA . THR A 1 74 ? 6.978 4.685 -28.141 1.00 84.62 74 THR A CA 1
ATOM 620 C C . THR A 1 74 ? 8.179 5.455 -27.599 1.00 84.62 74 THR A C 1
ATOM 622 O O . THR A 1 74 ? 9.301 4.951 -27.621 1.00 84.62 74 THR A O 1
ATOM 625 N N . MET A 1 75 ? 7.947 6.638 -27.026 1.00 85.94 75 MET A N 1
ATOM 626 C CA . MET A 1 75 ? 8.994 7.428 -26.382 1.00 85.94 75 MET A CA 1
ATOM 627 C C . MET A 1 75 ? 9.689 6.656 -25.251 1.00 85.94 75 MET A C 1
ATOM 629 O O . MET A 1 75 ? 10.911 6.667 -25.186 1.00 85.94 75 MET A O 1
ATOM 633 N N . LEU A 1 76 ? 8.960 5.948 -24.389 1.00 86.31 76 LEU A N 1
ATOM 634 C CA . LEU A 1 76 ? 9.563 5.187 -23.287 1.00 86.31 76 LEU A CA 1
ATOM 635 C C . LEU A 1 76 ? 10.301 3.920 -23.746 1.00 86.31 76 LEU A C 1
ATOM 637 O O . LEU A 1 76 ? 11.297 3.538 -23.139 1.00 86.31 76 LEU A O 1
ATOM 641 N N . LEU A 1 77 ? 9.837 3.263 -24.811 1.00 84.94 77 LEU A N 1
ATOM 642 C CA . LEU A 1 77 ? 10.472 2.047 -25.338 1.00 84.94 77 LEU A CA 1
ATOM 643 C C . LEU A 1 77 ? 11.774 2.324 -26.101 1.00 84.94 77 LEU A C 1
ATOM 645 O O . LEU A 1 77 ? 12.616 1.429 -26.217 1.00 84.94 77 LEU A O 1
ATOM 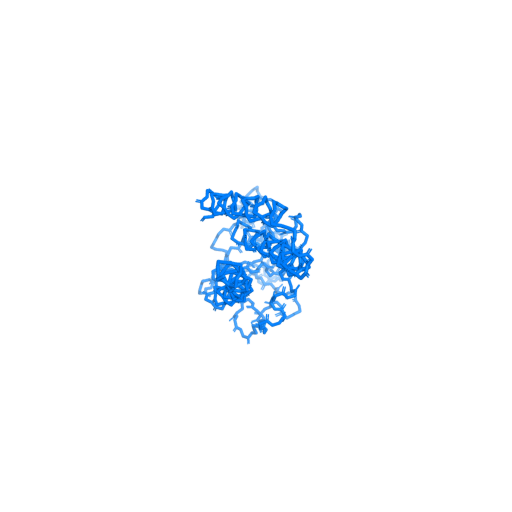649 N N . TYR A 1 78 ? 11.917 3.533 -26.648 1.00 78.75 78 TYR A N 1
ATOM 650 C CA . TYR A 1 78 ? 12.924 3.836 -27.666 1.00 78.75 78 TYR A CA 1
ATOM 651 C C . TYR A 1 78 ? 13.660 5.169 -27.450 1.00 78.75 78 TYR A C 1
ATOM 653 O O . TYR A 1 78 ? 14.788 5.335 -27.896 1.00 78.75 78 TYR A O 1
ATOM 661 N N . GLY A 1 79 ? 13.060 6.135 -26.758 1.00 71.31 79 GLY A N 1
ATOM 662 C CA . GLY A 1 79 ? 13.578 7.500 -26.617 1.00 71.31 79 GLY A CA 1
ATOM 663 C C . GLY A 1 79 ? 14.716 7.671 -25.606 1.00 71.31 79 GLY A C 1
ATOM 664 O O . GLY A 1 79 ? 15.364 8.716 -25.622 1.00 71.31 79 GLY A O 1
ATOM 665 N N . GLY A 1 80 ? 14.980 6.676 -24.750 1.00 73.50 80 GLY A N 1
ATOM 666 C CA . GLY A 1 80 ? 16.087 6.707 -23.790 1.00 73.50 80 GLY A CA 1
ATOM 667 C C . GLY A 1 80 ? 15.767 6.104 -22.422 1.00 73.50 80 GLY A C 1
ATOM 668 O O . GLY A 1 80 ? 14.850 5.295 -22.271 1.00 73.50 80 GLY A O 1
ATOM 669 N N . GLU A 1 81 ? 16.571 6.498 -21.434 1.00 87.12 81 GLU A N 1
ATOM 670 C CA . GLU A 1 81 ? 16.425 6.118 -20.029 1.00 87.12 81 GLU A CA 1
ATOM 671 C C . GLU A 1 81 ? 15.533 7.137 -19.307 1.00 87.12 81 GLU A C 1
ATOM 673 O O . GLU A 1 81 ? 15.926 8.285 -19.100 1.00 87.12 81 GLU A O 1
ATOM 678 N N . PHE A 1 82 ? 14.325 6.720 -18.936 1.00 89.25 82 PHE A N 1
ATOM 679 C CA . PHE A 1 82 ? 13.355 7.524 -18.199 1.00 89.25 82 PHE A CA 1
ATOM 680 C C . PHE A 1 82 ? 13.058 6.869 -16.856 1.00 89.25 82 PHE A C 1
ATOM 682 O O . PHE A 1 82 ? 12.847 5.658 -16.790 1.00 89.25 82 PHE A O 1
ATOM 689 N N . GLU A 1 83 ? 13.015 7.667 -15.792 1.00 90.69 83 GLU A N 1
ATOM 690 C CA . GLU A 1 83 ? 12.521 7.209 -14.494 1.00 90.69 83 GLU A CA 1
ATOM 691 C C . GLU A 1 83 ? 11.014 6.969 -14.576 1.00 90.69 83 GLU A C 1
ATOM 693 O O . GLU A 1 83 ? 10.245 7.835 -15.004 1.00 90.69 83 GLU A O 1
ATOM 698 N N . VAL A 1 84 ? 10.607 5.770 -14.183 1.00 88.69 84 VAL A N 1
ATOM 699 C CA . VAL A 1 84 ? 9.230 5.299 -14.220 1.00 88.69 84 VAL A CA 1
ATOM 700 C C . VAL A 1 84 ? 8.924 4.478 -12.976 1.00 88.69 84 VAL A C 1
ATOM 702 O O . VAL A 1 84 ? 9.821 3.993 -12.286 1.00 88.69 84 VAL A O 1
ATOM 705 N N . TYR A 1 85 ? 7.638 4.268 -12.727 1.00 87.12 85 TYR A N 1
ATOM 706 C CA . TYR A 1 85 ? 7.186 3.281 -11.757 1.00 87.12 85 TYR A CA 1
ATOM 707 C C . TYR A 1 85 ? 6.504 2.127 -12.476 1.00 87.12 85 TYR A C 1
ATOM 709 O O . TYR A 1 85 ? 5.752 2.357 -13.419 1.00 87.12 85 TYR A O 1
ATOM 717 N N . ALA A 1 86 ? 6.738 0.897 -12.032 1.00 86.81 86 ALA A N 1
ATOM 718 C CA . ALA A 1 86 ? 6.122 -0.289 -12.612 1.00 86.81 86 ALA A CA 1
ATOM 719 C C . ALA A 1 86 ? 5.285 -1.051 -11.582 1.00 86.81 86 ALA A C 1
ATOM 721 O O . ALA A 1 86 ? 5.661 -1.173 -10.416 1.00 86.81 86 ALA A O 1
ATOM 722 N N . CYS A 1 87 ? 4.148 -1.586 -12.009 1.00 81.62 87 CYS A N 1
ATOM 723 C CA . CYS A 1 87 ? 3.253 -2.379 -11.174 1.00 81.62 87 CYS A CA 1
ATOM 724 C C . CYS A 1 87 ? 2.499 -3.430 -11.996 1.00 81.62 87 CYS A C 1
ATOM 726 O O . CYS A 1 87 ? 2.635 -3.504 -13.215 1.00 81.62 87 CYS A O 1
ATOM 728 N N . HIS A 1 88 ? 1.713 -4.262 -11.308 1.00 76.12 88 HIS A N 1
ATOM 729 C CA . HIS A 1 88 ? 0.856 -5.291 -11.909 1.00 76.12 88 HIS A CA 1
ATOM 730 C C . HIS A 1 88 ? 1.617 -6.224 -12.875 1.00 76.12 88 HIS A C 1
ATOM 732 O O . HIS A 1 88 ? 1.231 -6.353 -14.039 1.00 76.12 88 HIS A O 1
ATOM 738 N N . PRO A 1 89 ? 2.721 -6.860 -12.436 1.00 79.12 89 PRO A N 1
ATOM 739 C CA . PRO A 1 89 ? 3.434 -7.800 -13.289 1.00 79.12 89 PRO A CA 1
ATOM 740 C C . PRO A 1 89 ? 2.529 -8.974 -13.672 1.00 79.12 89 PRO A C 1
ATOM 742 O O . PRO A 1 89 ? 1.972 -9.655 -12.810 1.00 79.12 89 PRO A O 1
ATOM 745 N N . HIS A 1 90 ? 2.420 -9.237 -14.972 1.00 77.62 90 HIS A N 1
ATOM 746 C CA . HIS A 1 90 ? 1.791 -10.433 -15.513 1.00 77.62 90 HIS A CA 1
ATOM 747 C C . HIS A 1 90 ? 2.677 -11.014 -16.616 1.00 77.62 90 HIS A C 1
ATOM 749 O O . HIS A 1 90 ? 2.920 -10.382 -17.642 1.00 77.62 90 HIS A O 1
ATOM 755 N N . ASP A 1 91 ? 3.199 -12.219 -16.397 1.00 82.19 91 ASP A N 1
ATOM 756 C CA . ASP A 1 91 ? 4.177 -12.865 -17.275 1.00 82.19 91 ASP A CA 1
ATOM 757 C C . ASP A 1 91 ? 5.402 -11.981 -17.583 1.00 82.19 91 ASP A C 1
ATOM 759 O O . ASP A 1 91 ? 6.312 -11.853 -16.768 1.00 82.19 91 ASP A O 1
ATOM 763 N N . ARG A 1 92 ? 5.457 -11.398 -18.787 1.00 84.12 92 ARG A N 1
ATOM 764 C CA . ARG A 1 92 ? 6.566 -10.557 -19.272 1.00 84.12 92 ARG A CA 1
ATOM 765 C C . ARG A 1 92 ? 6.160 -9.102 -19.482 1.00 84.12 92 ARG A C 1
ATOM 767 O O . ARG A 1 92 ? 6.928 -8.340 -20.070 1.00 84.12 92 ARG A O 1
ATOM 774 N N . ILE A 1 93 ? 4.968 -8.730 -19.031 1.00 86.94 93 ILE A N 1
ATOM 775 C CA . ILE A 1 93 ? 4.405 -7.392 -19.166 1.00 86.94 93 ILE A CA 1
ATOM 776 C C . ILE A 1 93 ? 3.981 -6.835 -17.808 1.00 86.94 93 ILE A C 1
ATOM 778 O O . ILE A 1 93 ? 3.831 -7.567 -16.831 1.00 86.94 93 ILE A O 1
ATOM 782 N N . CYS A 1 94 ? 3.828 -5.521 -17.745 1.00 86.81 94 CYS A N 1
ATOM 783 C CA . CYS A 1 94 ? 3.430 -4.794 -16.550 1.00 86.81 94 CYS A CA 1
ATOM 784 C C . CYS A 1 94 ? 2.794 -3.455 -16.917 1.00 86.81 94 CYS A C 1
ATOM 786 O O . CYS A 1 94 ? 2.866 -3.017 -18.064 1.00 86.81 94 CYS A O 1
ATOM 788 N N . THR A 1 95 ? 2.199 -2.786 -15.941 1.00 87.19 95 THR A N 1
ATOM 789 C CA . THR A 1 95 ? 1.764 -1.400 -16.089 1.00 87.19 95 THR A CA 1
ATOM 790 C C . THR A 1 95 ? 2.908 -0.475 -15.684 1.00 87.19 95 THR A C 1
ATOM 792 O O . THR A 1 95 ? 3.506 -0.644 -14.623 1.00 87.19 95 THR A O 1
ATOM 795 N N . VAL A 1 96 ? 3.210 0.513 -16.525 1.00 87.62 96 VAL A N 1
ATOM 796 C CA . VAL A 1 96 ? 4.218 1.550 -16.281 1.00 87.62 96 VAL A CA 1
ATOM 797 C C . VAL A 1 96 ? 3.550 2.906 -16.115 1.00 87.62 96 VAL A C 1
ATOM 799 O O . VAL A 1 96 ? 2.674 3.282 -16.889 1.00 87.62 96 VAL A O 1
ATOM 802 N N . ILE A 1 97 ? 4.004 3.668 -15.127 1.00 84.25 97 ILE A N 1
ATOM 803 C CA . ILE A 1 97 ? 3.603 5.048 -14.890 1.00 84.25 97 ILE A CA 1
ATOM 804 C C . ILE A 1 97 ? 4.779 5.977 -15.157 1.00 84.25 97 ILE A C 1
ATOM 806 O O . ILE A 1 97 ? 5.861 5.821 -14.588 1.00 84.25 97 ILE A O 1
ATOM 810 N N . TYR A 1 98 ? 4.523 6.984 -15.986 1.00 85.25 98 TYR A N 1
ATOM 811 C CA . TYR A 1 98 ? 5.445 8.066 -16.298 1.00 85.25 98 TYR A CA 1
ATOM 812 C C . TYR A 1 98 ? 4.731 9.414 -16.153 1.00 85.25 98 TYR A C 1
ATOM 814 O O . TYR A 1 98 ? 3.870 9.778 -16.961 1.00 85.25 98 TYR A O 1
ATOM 822 N N . GLY A 1 99 ? 5.062 10.163 -15.098 1.00 80.94 99 GLY A N 1
ATOM 823 C CA . GLY A 1 99 ? 4.327 11.375 -14.736 1.00 80.94 99 GLY A CA 1
ATOM 824 C C . GLY A 1 99 ? 2.854 11.061 -14.453 1.00 80.94 99 GLY A C 1
ATOM 825 O O . GLY A 1 99 ? 2.557 10.265 -13.573 1.00 80.94 99 GLY A O 1
ATOM 826 N N . THR A 1 100 ? 1.939 11.667 -15.213 1.00 76.06 100 THR A N 1
ATOM 827 C CA . THR A 1 100 ? 0.482 11.425 -15.124 1.00 76.06 100 THR A CA 1
ATOM 828 C C . THR A 1 100 ? -0.032 10.402 -16.143 1.00 76.06 100 THR A C 1
ATOM 830 O O . THR A 1 100 ? -1.240 10.224 -16.306 1.00 76.06 100 THR A O 1
ATOM 833 N N . LYS A 1 101 ? 0.866 9.773 -16.910 1.00 78.75 101 LYS A N 1
ATOM 834 C CA . LYS A 1 101 ? 0.516 8.785 -17.933 1.00 78.75 101 LYS A CA 1
ATOM 835 C C . LYS A 1 101 ? 0.694 7.382 -17.375 1.00 78.75 101 LYS A C 1
ATOM 837 O O . LYS A 1 101 ? 1.733 7.072 -16.805 1.00 78.75 101 LYS A O 1
ATOM 842 N N . THR A 1 102 ? -0.308 6.543 -17.612 1.00 83.19 102 THR A N 1
ATOM 843 C CA . THR A 1 102 ? -0.277 5.106 -17.323 1.00 83.19 102 THR A CA 1
ATOM 844 C C . THR A 1 102 ? -0.260 4.344 -18.643 1.00 83.19 102 THR A C 1
ATOM 846 O O . THR A 1 102 ? -0.991 4.698 -19.570 1.00 83.19 102 THR A O 1
ATOM 849 N N . ILE A 1 103 ? 0.611 3.346 -18.746 1.00 87.06 103 ILE A N 1
ATOM 850 C CA . ILE A 1 103 ? 0.845 2.547 -19.947 1.00 87.06 103 ILE A CA 1
ATOM 851 C C . ILE A 1 103 ? 0.760 1.079 -19.555 1.00 87.06 103 ILE A C 1
ATOM 853 O O . ILE A 1 103 ? 1.638 0.563 -18.867 1.00 87.06 103 ILE A O 1
ATOM 857 N N . ASP A 1 104 ? -0.284 0.411 -20.023 1.00 86.25 104 ASP A N 1
ATOM 858 C CA . ASP A 1 104 ? -0.479 -1.016 -19.795 1.00 86.25 104 ASP A CA 1
ATOM 859 C C . ASP A 1 104 ? 0.325 -1.871 -20.786 1.00 86.25 104 ASP A C 1
ATOM 861 O O . ASP A 1 104 ? 0.781 -1.408 -21.840 1.00 86.25 104 ASP A O 1
ATOM 865 N N . ASP A 1 105 ? 0.494 -3.147 -20.447 1.00 87.56 105 ASP A N 1
ATOM 866 C CA . ASP A 1 105 ? 1.195 -4.155 -21.248 1.00 87.56 105 ASP A CA 1
ATOM 867 C C . ASP A 1 105 ? 2.644 -3.777 -21.619 1.00 87.56 105 ASP A C 1
ATOM 869 O O . ASP A 1 105 ? 3.138 -4.119 -22.698 1.00 87.56 105 ASP A O 1
ATOM 873 N N . PHE A 1 106 ? 3.338 -3.030 -20.759 1.00 88.50 106 PHE A N 1
ATOM 874 C CA . PHE A 1 106 ? 4.721 -2.612 -20.964 1.00 88.50 106 PHE A CA 1
ATOM 875 C C . PHE A 1 106 ? 5.693 -3.778 -20.711 1.00 88.50 106 PHE A C 1
ATOM 877 O O . PHE A 1 106 ? 5.595 -4.428 -19.668 1.00 88.50 106 PHE A O 1
ATOM 884 N N . PRO A 1 107 ? 6.653 -4.065 -21.611 1.00 89.44 107 PRO A N 1
ATOM 885 C CA . PRO A 1 107 ? 7.567 -5.192 -21.446 1.00 89.44 107 PRO A CA 1
ATOM 886 C C . PRO A 1 107 ? 8.483 -5.023 -20.230 1.00 89.44 107 PRO A C 1
ATOM 888 O O . PRO A 1 107 ? 9.229 -4.053 -20.132 1.00 89.44 107 PRO A O 1
ATOM 891 N N . VAL A 1 108 ? 8.513 -6.015 -19.341 1.00 87.69 108 VAL A N 1
ATOM 892 C CA . VAL A 1 108 ? 9.391 -5.996 -18.156 1.00 87.69 108 VAL A CA 1
ATOM 893 C C . VAL A 1 108 ? 10.873 -6.002 -18.556 1.00 87.69 108 VAL A C 1
ATOM 895 O O . VAL A 1 108 ? 11.701 -5.407 -17.876 1.00 87.69 108 VAL A O 1
ATOM 898 N N . SER A 1 109 ? 11.221 -6.603 -19.701 1.00 87.81 109 SER A N 1
ATOM 899 C CA . SER A 1 109 ? 12.590 -6.593 -20.250 1.00 87.81 109 SER A CA 1
ATOM 900 C C . SER A 1 109 ? 13.131 -5.193 -20.544 1.00 87.81 109 SER A C 1
ATOM 902 O O . SER A 1 109 ? 14.340 -5.016 -20.659 1.00 87.81 109 SER A O 1
ATOM 904 N N . ASN A 1 110 ? 12.236 -4.216 -20.684 1.00 89.62 110 ASN A N 1
ATOM 905 C CA . ASN A 1 110 ? 12.547 -2.817 -20.940 1.00 89.62 110 ASN A CA 1
ATOM 906 C C . ASN A 1 110 ? 12.649 -1.993 -19.657 1.00 89.62 110 ASN A C 1
ATOM 908 O O . ASN A 1 110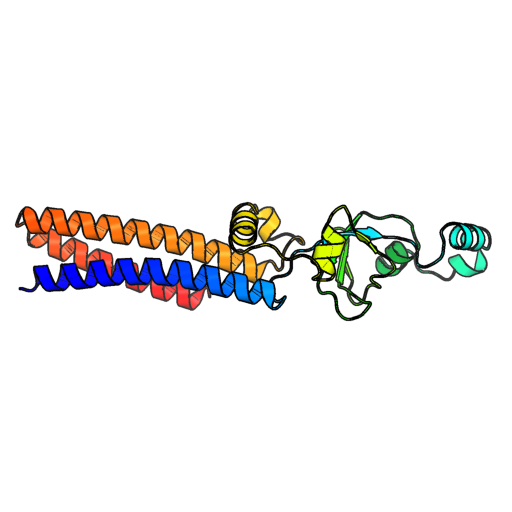 ? 12.655 -0.768 -19.721 1.00 89.62 110 ASN A O 1
ATOM 912 N N . LEU A 1 111 ? 12.707 -2.642 -18.496 1.00 90.56 111 LEU A N 1
ATOM 913 C CA . LEU A 1 111 ? 12.819 -1.990 -17.204 1.00 90.56 111 LEU A CA 1
ATOM 914 C C . LEU A 1 111 ? 14.077 -2.460 -16.486 1.00 90.56 111 LEU A C 1
ATOM 916 O O . LEU A 1 111 ? 14.381 -3.650 -16.402 1.00 90.56 111 LEU A O 1
ATOM 920 N N . ARG A 1 112 ? 14.800 -1.500 -15.919 1.00 91.75 112 ARG A N 1
ATOM 921 C CA . ARG A 1 112 ? 15.873 -1.735 -14.961 1.00 91.75 112 ARG A CA 1
ATOM 922 C C . ARG A 1 112 ? 15.440 -1.175 -13.617 1.00 91.75 112 ARG A C 1
ATOM 924 O O . ARG A 1 112 ? 15.433 0.035 -13.427 1.00 91.75 112 ARG A O 1
ATOM 931 N N . PHE A 1 113 ? 15.072 -2.060 -12.700 1.00 89.69 113 PHE A N 1
ATOM 932 C CA . PHE A 1 113 ? 14.642 -1.682 -11.356 1.00 89.69 113 PHE A CA 1
ATOM 933 C C . PHE A 1 113 ? 15.798 -1.164 -10.501 1.00 89.69 113 PHE A C 1
ATOM 935 O O . PHE A 1 113 ? 16.959 -1.544 -10.693 1.00 89.69 113 PHE A O 1
ATOM 942 N N . LYS A 1 114 ? 15.469 -0.312 -9.533 1.00 86.12 114 LYS A N 1
ATOM 943 C CA . LYS A 1 114 ? 16.433 0.305 -8.623 1.00 86.12 114 LYS A CA 1
ATOM 944 C C . LYS A 1 114 ? 16.587 -0.510 -7.338 1.00 86.12 114 LYS A C 1
ATOM 946 O O . LYS A 1 114 ? 15.617 -0.824 -6.661 1.00 86.12 114 LYS A O 1
ATOM 951 N N . GLY A 1 115 ? 17.827 -0.824 -6.962 1.00 85.12 115 GLY A N 1
ATOM 952 C CA . GLY A 1 115 ? 18.109 -1.535 -5.711 1.00 85.12 115 GLY A CA 1
ATOM 953 C C . GLY A 1 115 ? 17.397 -2.890 -5.624 1.00 85.12 115 GLY A C 1
ATOM 954 O O . GLY A 1 115 ? 17.564 -3.735 -6.501 1.00 85.12 115 GLY A O 1
ATOM 955 N N . ASP A 1 116 ? 16.617 -3.086 -4.560 1.00 83.62 116 ASP A N 1
ATOM 956 C CA . ASP A 1 116 ? 15.889 -4.331 -4.287 1.00 83.62 116 ASP A CA 1
ATOM 957 C C . ASP A 1 116 ? 14.513 -4.416 -4.971 1.00 83.62 116 ASP A C 1
ATOM 959 O O . ASP A 1 116 ? 13.851 -5.452 -4.880 1.00 83.62 116 ASP A O 1
ATOM 963 N N . ASP A 1 117 ? 14.086 -3.374 -5.687 1.00 82.94 117 ASP A N 1
ATOM 964 C CA . ASP A 1 117 ? 12.748 -3.305 -6.282 1.00 82.94 117 ASP A CA 1
ATOM 965 C C . ASP A 1 117 ? 12.493 -4.411 -7.308 1.00 82.94 117 ASP A C 1
ATOM 967 O O . ASP A 1 117 ? 11.373 -4.904 -7.392 1.00 82.94 117 ASP A O 1
ATOM 971 N N . ALA A 1 118 ? 13.526 -4.892 -8.012 1.00 85.12 118 ALA A N 1
ATOM 972 C CA . ALA A 1 118 ? 13.409 -6.060 -8.892 1.00 85.12 118 ALA A CA 1
ATOM 973 C C . ALA A 1 118 ? 12.920 -7.300 -8.134 1.00 85.12 118 ALA A C 1
ATOM 975 O O . ALA A 1 118 ? 12.068 -8.043 -8.618 1.00 85.12 118 ALA A O 1
ATOM 976 N N . ALA A 1 119 ? 13.472 -7.532 -6.943 1.00 84.62 119 ALA A N 1
ATOM 977 C CA . ALA A 1 119 ? 13.156 -8.710 -6.156 1.00 84.62 119 ALA A CA 1
ATOM 978 C C . ALA A 1 119 ? 11.735 -8.617 -5.587 1.00 84.62 119 ALA A C 1
ATOM 980 O O . ALA A 1 119 ? 11.028 -9.621 -5.549 1.00 84.62 119 ALA A O 1
ATOM 981 N N . TYR A 1 120 ? 11.284 -7.424 -5.192 1.00 81.75 120 TYR A N 1
ATOM 982 C CA . TYR A 1 120 ? 9.895 -7.228 -4.779 1.00 81.75 120 TYR A CA 1
ATOM 983 C C . TYR A 1 120 ? 8.916 -7.332 -5.955 1.00 81.75 120 TYR A C 1
ATOM 985 O O . TYR A 1 120 ? 7.899 -8.013 -5.838 1.00 81.75 120 TYR A O 1
ATOM 993 N N . PHE A 1 121 ? 9.245 -6.724 -7.098 1.00 81.88 121 PHE A N 1
ATOM 994 C CA . PHE A 1 121 ? 8.441 -6.760 -8.319 1.00 81.88 121 PHE A CA 1
ATOM 995 C C . PHE A 1 121 ? 8.236 -8.191 -8.834 1.00 81.88 121 PHE A C 1
ATOM 997 O O . PHE A 1 121 ? 7.120 -8.578 -9.166 1.00 81.88 121 PHE A O 1
ATOM 1004 N N . ASN A 1 122 ? 9.291 -9.012 -8.835 1.00 80.94 122 ASN A N 1
ATOM 1005 C CA . ASN A 1 122 ? 9.221 -10.418 -9.249 1.00 80.94 122 ASN A CA 1
ATOM 1006 C C . ASN A 1 122 ? 8.674 -11.356 -8.153 1.00 80.94 122 ASN A C 1
ATOM 1008 O O . ASN A 1 122 ? 8.580 -12.565 -8.363 1.00 80.94 122 ASN A O 1
ATOM 1012 N N . GLY A 1 123 ? 8.333 -10.830 -6.971 1.00 79.12 123 GLY A N 1
ATOM 1013 C CA . GLY A 1 123 ? 7.827 -11.613 -5.840 1.00 79.12 123 GLY A CA 1
ATOM 1014 C C . GLY A 1 123 ? 8.872 -12.492 -5.138 1.00 79.12 123 GLY A C 1
ATOM 1015 O O . GLY A 1 123 ? 8.501 -13.337 -4.321 1.00 79.12 123 GLY A O 1
ATOM 1016 N N . GLU A 1 124 ? 10.161 -12.298 -5.428 1.00 83.25 124 GLU A N 1
ATOM 1017 C CA . GLU A 1 124 ? 11.298 -12.976 -4.787 1.00 83.25 124 GLU A CA 1
ATOM 1018 C C . GLU A 1 124 ? 11.528 -12.476 -3.354 1.00 83.25 124 GLU A C 1
ATOM 1020 O O . GLU A 1 124 ? 11.920 -13.242 -2.472 1.00 83.25 124 GLU A O 1
ATOM 1025 N N . LYS A 1 125 ? 11.251 -11.190 -3.113 1.00 84.88 125 LYS A N 1
ATOM 1026 C CA . LYS A 1 125 ? 11.194 -10.571 -1.787 1.00 84.88 125 LYS A CA 1
ATOM 1027 C C . LYS A 1 125 ? 9.766 -10.127 -1.491 1.00 84.88 125 LYS A C 1
ATOM 1029 O O . LYS A 1 125 ? 9.045 -9.654 -2.364 1.00 84.88 125 LYS A O 1
ATOM 1034 N N . LYS A 1 126 ? 9.363 -10.261 -0.230 1.00 84.50 126 LYS A N 1
ATOM 1035 C CA . LYS A 1 126 ? 8.091 -9.753 0.292 1.00 84.50 126 LYS A CA 1
ATOM 1036 C C . LYS A 1 126 ? 8.360 -9.057 1.611 1.00 84.50 126 LYS A C 1
ATOM 1038 O O . LYS A 1 126 ? 9.190 -9.533 2.383 1.00 84.50 126 LYS A O 1
ATOM 1043 N N . LEU A 1 127 ? 7.647 -7.966 1.864 1.00 84.88 127 LEU A N 1
ATOM 1044 C CA . LEU A 1 127 ? 7.665 -7.324 3.169 1.00 84.88 127 LEU A CA 1
ATOM 1045 C C . LEU A 1 127 ? 7.092 -8.302 4.196 1.00 84.88 127 LEU A C 1
ATOM 1047 O O . LEU A 1 127 ? 6.075 -8.973 3.960 1.00 84.88 127 LEU A O 1
ATOM 1051 N N . THR A 1 128 ? 7.743 -8.392 5.347 1.00 89.88 128 THR A N 1
ATOM 1052 C CA . THR A 1 128 ? 7.140 -9.021 6.520 1.00 89.88 128 THR A CA 1
ATOM 1053 C C . THR A 1 128 ? 5.897 -8.236 6.944 1.00 89.88 128 THR A C 1
ATOM 1055 O O . THR A 1 128 ? 5.657 -7.112 6.503 1.00 89.88 128 THR A O 1
ATOM 1058 N N . TYR A 1 129 ? 5.071 -8.839 7.799 1.00 87.31 129 TYR A N 1
ATOM 1059 C CA . TYR A 1 129 ? 3.867 -8.181 8.306 1.00 87.31 129 TYR A CA 1
ATOM 1060 C C . TYR A 1 129 ? 4.176 -6.818 8.948 1.00 87.31 129 TYR A C 1
ATOM 1062 O O . TYR A 1 129 ? 3.475 -5.848 8.681 1.00 87.31 129 TYR A O 1
ATOM 1070 N N . GLU A 1 130 ? 5.234 -6.735 9.757 1.00 87.94 130 GLU A N 1
ATOM 1071 C CA . GLU A 1 130 ? 5.623 -5.499 10.446 1.00 87.94 130 GLU A CA 1
ATOM 1072 C C . GLU A 1 130 ? 6.106 -4.438 9.451 1.00 87.94 130 GLU A C 1
ATOM 1074 O O . GLU A 1 130 ? 5.576 -3.330 9.440 1.00 87.94 130 GLU A O 1
ATOM 1079 N N . GLU A 1 131 ? 7.008 -4.807 8.538 1.00 87.56 131 GLU A N 1
ATOM 1080 C CA . GLU A 1 131 ? 7.523 -3.898 7.506 1.00 87.56 131 GLU A CA 1
ATOM 1081 C C . GLU A 1 131 ? 6.411 -3.363 6.593 1.00 87.56 131 GLU A C 1
ATOM 1083 O O . GLU A 1 131 ? 6.411 -2.186 6.243 1.00 87.56 131 GLU A O 1
ATOM 1088 N N . TYR A 1 132 ? 5.439 -4.206 6.228 1.00 85.38 132 TYR A N 1
ATOM 1089 C CA . TYR A 1 132 ? 4.288 -3.796 5.423 1.00 85.38 132 TYR A CA 1
ATOM 1090 C C . TYR A 1 132 ? 3.429 -2.757 6.150 1.00 85.38 132 TYR A C 1
ATOM 1092 O O . TYR A 1 132 ? 3.076 -1.728 5.576 1.00 85.38 132 TYR A O 1
ATOM 1100 N N . ILE A 1 133 ? 3.086 -3.017 7.414 1.00 84.50 133 ILE A N 1
ATOM 1101 C CA . ILE A 1 133 ? 2.238 -2.110 8.192 1.00 84.50 133 ILE A CA 1
ATOM 1102 C C . ILE A 1 133 ? 2.953 -0.778 8.439 1.00 84.50 133 ILE A C 1
ATOM 1104 O O . ILE A 1 133 ? 2.324 0.275 8.314 1.00 84.50 133 ILE A O 1
ATOM 1108 N N . ASP A 1 134 ? 4.250 -0.807 8.742 1.00 85.62 134 ASP A N 1
ATOM 1109 C CA . ASP A 1 134 ? 5.052 0.403 8.933 1.00 85.62 134 ASP A CA 1
ATOM 1110 C C . ASP A 1 134 ? 5.179 1.206 7.638 1.00 85.62 134 ASP A C 1
ATOM 1112 O O . ASP A 1 134 ? 4.993 2.425 7.651 1.00 85.62 134 ASP A O 1
ATOM 1116 N N . TYR A 1 135 ? 5.393 0.530 6.506 1.00 81.12 135 TYR A N 1
ATOM 1117 C CA . TYR A 1 135 ? 5.398 1.173 5.197 1.00 81.12 135 TYR A CA 1
ATOM 1118 C C . TYR A 1 135 ? 4.069 1.880 4.923 1.00 81.12 135 TYR A C 1
ATOM 1120 O O . TYR A 1 135 ? 4.062 3.081 4.658 1.00 81.12 135 TYR A O 1
ATOM 1128 N N . VAL A 1 136 ? 2.936 1.182 5.059 1.00 80.94 136 VAL A N 1
ATOM 1129 C CA . VAL A 1 136 ? 1.607 1.756 4.787 1.00 80.94 136 VAL A CA 1
ATOM 1130 C C . VAL A 1 136 ? 1.321 2.967 5.680 1.00 80.94 136 VAL A C 1
ATOM 1132 O O . VAL A 1 136 ? 0.784 3.969 5.210 1.00 80.94 136 VAL A O 1
ATOM 1135 N N . LYS A 1 137 ? 1.714 2.911 6.959 1.00 79.81 137 LYS A N 1
ATOM 1136 C CA . LYS A 1 137 ? 1.584 4.038 7.896 1.00 79.81 137 LYS A CA 1
ATOM 1137 C C . LYS A 1 137 ? 2.483 5.224 7.542 1.00 79.81 137 LYS A C 1
ATOM 1139 O O . LYS A 1 137 ? 2.120 6.356 7.847 1.00 79.81 137 LYS A O 1
ATOM 1144 N N . SER A 1 138 ? 3.638 4.974 6.925 1.00 81.69 138 SER A N 1
ATOM 1145 C CA . SER A 1 138 ? 4.595 6.016 6.534 1.00 81.69 138 SER A CA 1
ATOM 1146 C C . SER A 1 138 ? 4.170 6.821 5.303 1.00 81.69 138 SER A C 1
ATOM 1148 O O . SER A 1 138 ? 4.677 7.923 5.101 1.00 81.69 138 SER A O 1
ATOM 1150 N N . LEU A 1 139 ? 3.238 6.299 4.499 1.00 77.62 139 LEU A N 1
ATOM 1151 C CA . LEU A 1 139 ? 2.763 6.967 3.290 1.00 77.62 139 LEU A CA 1
ATOM 1152 C C . LEU A 1 139 ? 2.028 8.265 3.637 1.00 77.62 139 LEU A C 1
ATOM 1154 O O . LEU A 1 139 ? 1.091 8.265 4.444 1.00 77.62 139 LEU A O 1
ATOM 1158 N N . SER A 1 140 ? 2.419 9.369 3.003 1.00 75.06 140 SER A N 1
ATOM 1159 C CA . SER A 1 140 ? 1.672 10.627 3.083 1.00 75.06 140 SER A CA 1
ATOM 1160 C C . SER A 1 140 ? 0.350 10.544 2.312 1.00 75.06 140 SER A C 1
ATOM 1162 O O . SER A 1 140 ? 0.187 9.694 1.438 1.00 75.06 140 SER A O 1
ATOM 1164 N N . ASP A 1 141 ? -0.592 11.446 2.596 1.00 72.88 141 ASP A N 1
ATOM 1165 C CA . ASP A 1 141 ? -1.842 11.552 1.824 1.00 72.88 141 ASP A CA 1
ATOM 1166 C C . ASP A 1 141 ? -1.580 11.753 0.334 1.00 72.88 141 ASP A C 1
ATOM 1168 O O . ASP A 1 141 ? -2.198 11.082 -0.492 1.00 72.88 141 ASP A O 1
ATOM 1172 N N . ASP A 1 142 ? -0.608 12.599 -0.008 1.00 68.56 142 ASP A N 1
ATOM 1173 C CA . ASP A 1 142 ? -0.208 12.808 -1.396 1.00 68.56 142 ASP A CA 1
ATOM 1174 C C . ASP A 1 142 ? 0.285 11.504 -2.033 1.00 68.56 142 ASP A C 1
ATOM 1176 O O . ASP A 1 142 ? -0.019 11.250 -3.188 1.00 68.56 142 ASP A O 1
ATOM 1180 N N . GLN A 1 143 ? 1.000 10.645 -1.296 1.00 68.31 143 GLN A N 1
ATOM 1181 C CA . GLN A 1 143 ? 1.480 9.349 -1.793 1.00 68.31 143 GLN A CA 1
ATOM 1182 C C . GLN A 1 143 ? 0.384 8.279 -1.866 1.00 68.31 143 GLN A C 1
ATOM 1184 O O . GLN A 1 143 ? 0.448 7.390 -2.713 1.00 68.31 143 GLN A O 1
ATOM 1189 N N . LEU A 1 144 ? -0.621 8.353 -0.994 1.00 66.62 144 LEU A N 1
ATOM 1190 C CA . LEU A 1 144 ? -1.776 7.451 -1.003 1.00 66.62 144 LEU A CA 1
ATOM 1191 C C . LEU A 1 144 ? -2.735 7.749 -2.142 1.00 66.62 144 LEU A C 1
ATOM 1193 O O . LEU A 1 144 ? -3.392 6.834 -2.623 1.00 66.62 144 LEU A O 1
ATOM 1197 N N . HIS A 1 145 ? -2.812 9.012 -2.552 1.00 64.38 145 HIS A N 1
ATOM 1198 C CA . HIS A 1 145 ? -3.640 9.472 -3.662 1.00 64.38 145 HIS A CA 1
ATOM 1199 C C . HIS A 1 145 ? -2.844 9.655 -4.955 1.00 64.38 145 HIS A C 1
ATOM 1201 O O . HIS A 1 145 ? -3.440 9.903 -6.004 1.00 64.38 145 HIS A O 1
ATOM 1207 N N . SER A 1 146 ? -1.516 9.523 -4.908 1.00 56.91 146 SER A N 1
ATOM 1208 C CA . SER A 1 146 ? -0.685 9.608 -6.098 1.00 56.91 146 SER A CA 1
ATOM 1209 C C . SER A 1 146 ? -0.761 8.342 -6.916 1.00 56.91 146 SER A C 1
ATOM 1211 O O . SER A 1 146 ? -1.064 7.241 -6.457 1.00 56.91 146 SER A O 1
ATOM 1213 N N . ASP A 1 147 ? -0.246 8.484 -8.122 1.00 54.03 147 ASP A N 1
ATOM 1214 C CA . ASP A 1 147 ? 0.177 7.379 -8.939 1.00 54.03 147 ASP A CA 1
ATOM 1215 C C . ASP A 1 147 ? 1.381 6.569 -8.362 1.00 54.03 147 ASP A C 1
ATOM 1217 O O . ASP A 1 147 ? 2.163 6.013 -9.122 1.00 54.03 147 ASP A O 1
ATOM 1221 N N . MET A 1 148 ? 1.505 6.510 -7.031 1.00 49.88 148 MET A N 1
ATOM 1222 C CA . MET A 1 148 ? 2.264 5.702 -6.061 1.00 49.88 148 MET A CA 1
ATOM 1223 C C . MET A 1 148 ? 1.859 4.262 -5.752 1.00 49.88 148 MET A C 1
ATOM 1225 O O . MET A 1 148 ? 2.644 3.319 -5.659 1.00 49.88 148 MET A O 1
ATOM 1229 N N . VAL A 1 149 ? 0.565 4.145 -5.495 1.00 58.03 149 VAL A N 1
ATOM 1230 C CA . VAL A 1 149 ? -0.046 3.092 -4.692 1.00 58.03 149 VAL A CA 1
ATOM 1231 C C . VAL A 1 149 ? -1.347 2.727 -5.403 1.00 58.03 149 VAL A C 1
ATOM 1233 O O . VAL A 1 149 ? -1.873 3.523 -6.184 1.00 58.03 149 VAL A O 1
ATOM 1236 N N . ASN A 1 150 ? -1.863 1.513 -5.241 1.00 56.31 150 ASN A N 1
ATOM 1237 C CA . ASN A 1 150 ? -3.242 1.233 -5.646 1.00 56.31 150 ASN A CA 1
ATOM 1238 C C . ASN A 1 150 ? -4.182 2.031 -4.717 1.00 56.31 150 ASN A C 1
ATOM 1240 O O . ASN A 1 150 ? -4.522 1.581 -3.620 1.00 56.31 150 ASN A O 1
ATOM 1244 N N . THR A 1 151 ? -4.473 3.270 -5.120 1.00 58.59 151 THR A N 1
ATOM 1245 C CA . THR A 1 151 ? -4.743 4.392 -4.212 1.00 58.59 151 THR A CA 1
ATOM 1246 C C . THR A 1 151 ? -6.006 4.220 -3.401 1.00 58.59 151 THR A C 1
ATOM 1248 O O . THR A 1 151 ? -5.957 4.337 -2.186 1.00 58.59 151 THR A O 1
ATOM 1251 N N . SER A 1 152 ? -7.123 3.848 -4.024 1.00 61.41 152 SER A N 1
ATOM 1252 C CA . SER A 1 152 ? -8.391 3.754 -3.298 1.00 61.41 152 SER A CA 1
ATOM 1253 C C . SER A 1 152 ? -8.355 2.687 -2.208 1.00 61.41 152 SER A C 1
ATOM 1255 O O . SER A 1 152 ? -8.763 2.947 -1.086 1.00 61.41 152 SER A O 1
ATOM 1257 N N . LYS A 1 153 ? -7.807 1.498 -2.481 1.00 69.00 153 LYS A N 1
ATOM 1258 C CA . LYS A 1 153 ? -7.862 0.389 -1.518 1.00 69.00 153 LYS A CA 1
ATOM 1259 C C . LYS A 1 153 ? -6.902 0.570 -0.338 1.00 69.00 153 LYS A C 1
ATOM 1261 O O . LYS A 1 153 ? -7.259 0.232 0.790 1.00 69.00 153 LYS A O 1
ATOM 1266 N N . VAL A 1 154 ? -5.697 1.092 -0.583 1.00 71.50 154 VAL A N 1
ATOM 1267 C CA . VAL A 1 154 ? -4.705 1.334 0.481 1.00 71.50 154 VAL A CA 1
ATOM 1268 C C . VAL A 1 154 ? -5.032 2.613 1.257 1.00 71.50 154 VAL A C 1
ATOM 1270 O O . VAL A 1 154 ? -4.892 2.607 2.479 1.00 71.50 154 VAL A O 1
ATOM 1273 N N . ALA A 1 155 ? -5.537 3.663 0.594 1.00 71.12 155 ALA A N 1
ATOM 1274 C CA . ALA A 1 155 ? -6.052 4.857 1.269 1.00 71.12 155 ALA A CA 1
ATOM 1275 C C . ALA A 1 155 ? -7.241 4.503 2.168 1.00 71.12 155 ALA A C 1
ATOM 1277 O O . ALA A 1 155 ? -7.182 4.771 3.364 1.00 71.12 155 ALA A O 1
ATOM 1278 N N . SER A 1 156 ? -8.243 3.782 1.645 1.00 69.88 156 SER A N 1
ATOM 1279 C CA . SER A 1 156 ? -9.371 3.298 2.448 1.00 69.88 156 SER A CA 1
ATOM 1280 C C . SER A 1 156 ? -8.908 2.456 3.636 1.00 69.88 156 SER A C 1
ATOM 1282 O O . SER A 1 156 ? -9.406 2.621 4.742 1.00 69.88 156 SER A O 1
ATOM 1284 N N . PHE A 1 157 ? -7.917 1.580 3.455 1.00 75.56 157 PHE A N 1
ATOM 1285 C CA . PHE A 1 157 ? -7.359 0.820 4.573 1.00 75.56 157 PHE A CA 1
ATOM 1286 C C . PHE A 1 157 ? -6.713 1.721 5.636 1.00 75.56 157 PHE A C 1
ATOM 1288 O O . PHE A 1 157 ? -6.943 1.506 6.826 1.00 75.56 157 PHE A O 1
ATOM 1295 N N . LYS A 1 158 ? -5.919 2.723 5.239 1.00 77.56 158 LYS A N 1
ATOM 1296 C CA . LYS A 1 158 ? -5.290 3.647 6.191 1.00 77.56 158 LYS A CA 1
ATOM 1297 C C . LYS A 1 158 ? -6.335 4.486 6.933 1.00 77.56 158 LYS A C 1
ATOM 1299 O O . LYS A 1 158 ? -6.232 4.612 8.150 1.00 77.56 158 LYS A O 1
ATOM 1304 N N . GLU A 1 159 ? -7.368 4.964 6.243 1.00 74.50 159 GLU A N 1
ATOM 1305 C CA . GLU A 1 159 ? -8.502 5.661 6.862 1.00 74.50 159 GLU A CA 1
ATOM 1306 C C . GLU A 1 159 ? -9.223 4.774 7.884 1.00 74.50 159 GLU A C 1
ATOM 1308 O O . GLU A 1 159 ? -9.470 5.208 9.010 1.00 74.50 159 GLU A O 1
ATOM 1313 N N . VAL A 1 160 ? -9.493 3.504 7.546 1.00 74.44 160 VAL A N 1
ATOM 1314 C CA . VAL A 1 160 ? -10.073 2.542 8.498 1.00 74.44 160 VAL A CA 1
ATOM 1315 C C . VAL A 1 160 ? -9.167 2.371 9.717 1.00 74.44 160 VAL A C 1
ATOM 1317 O O . VAL A 1 160 ? -9.664 2.388 10.839 1.00 74.44 160 VAL A O 1
ATOM 1320 N N . LEU A 1 161 ? -7.845 2.258 9.542 1.00 75.44 161 LEU A N 1
ATOM 1321 C CA . LEU A 1 161 ? -6.918 2.126 10.673 1.00 75.44 161 LEU A CA 1
ATOM 1322 C C . LEU A 1 161 ? -6.931 3.343 11.602 1.00 75.44 161 LEU A C 1
ATOM 1324 O O . LEU A 1 161 ? -6.948 3.172 12.824 1.00 75.44 161 LEU A O 1
ATOM 1328 N N . GLU A 1 162 ? -6.892 4.554 11.046 1.00 78.00 162 GLU A N 1
ATOM 1329 C CA . GLU A 1 162 ? -6.935 5.796 11.823 1.00 78.00 162 GLU A CA 1
ATOM 1330 C C . GLU A 1 162 ? -8.261 5.920 12.578 1.00 78.00 162 GLU A C 1
ATOM 1332 O O . GLU A 1 162 ? -8.285 6.208 13.779 1.00 78.00 162 GLU A O 1
ATOM 1337 N N . PHE A 1 163 ? -9.366 5.612 11.903 1.00 73.19 163 PHE A N 1
ATOM 1338 C CA . PHE A 1 163 ? -10.698 5.698 12.479 1.00 73.19 163 PHE A CA 1
ATOM 1339 C C . PHE A 1 163 ? -10.947 4.626 13.553 1.00 73.19 163 PHE A C 1
ATOM 1341 O O . PHE A 1 163 ? -11.483 4.940 14.618 1.00 73.19 163 PHE A O 1
ATOM 1348 N N . SER A 1 164 ? -10.480 3.387 13.353 1.00 74.62 164 SER A N 1
ATOM 1349 C CA . SER A 1 164 ? -10.505 2.331 14.376 1.00 74.62 164 SER A CA 1
ATOM 1350 C C . SER A 1 164 ? -9.706 2.718 15.621 1.00 74.62 164 SER A C 1
ATOM 1352 O O . SER A 1 164 ? -10.143 2.448 16.739 1.00 74.62 164 SER A O 1
ATOM 1354 N N . PHE A 1 165 ? -8.555 3.382 15.464 1.00 75.94 165 PHE A N 1
ATOM 1355 C CA . PHE A 1 165 ? -7.766 3.846 16.606 1.00 75.94 165 PHE A CA 1
ATOM 1356 C C . PHE A 1 165 ? -8.503 4.926 17.413 1.00 75.94 165 PHE A C 1
ATOM 1358 O O . PHE A 1 165 ? -8.531 4.867 18.646 1.00 75.94 165 PHE A O 1
ATOM 1365 N N . ILE A 1 166 ? -9.152 5.877 16.729 1.00 76.94 166 ILE A N 1
ATOM 1366 C CA . ILE A 1 166 ? -10.011 6.885 17.368 1.00 76.94 166 ILE A CA 1
ATOM 1367 C C . ILE A 1 166 ? -11.156 6.204 18.124 1.00 76.94 166 ILE A C 1
ATOM 1369 O O . ILE A 1 166 ? -11.395 6.543 19.286 1.00 76.94 166 ILE A O 1
ATOM 1373 N N . LEU A 1 167 ? -11.826 5.222 17.509 1.00 73.31 167 LEU A N 1
ATOM 1374 C CA . LEU A 1 167 ? -12.927 4.490 18.135 1.00 73.31 167 LEU A CA 1
ATOM 1375 C C . LEU A 1 167 ? -12.478 3.782 19.420 1.00 73.31 167 LEU A C 1
ATOM 1377 O O . LEU A 1 167 ? -13.082 3.998 20.469 1.00 73.31 167 LEU A O 1
ATOM 1381 N N . ILE A 1 168 ? -11.381 3.017 19.371 1.00 78.06 168 ILE A N 1
ATOM 1382 C CA . ILE A 1 168 ? -10.814 2.340 20.550 1.00 78.06 168 ILE A CA 1
ATOM 1383 C C . ILE A 1 168 ? -10.514 3.354 21.663 1.00 78.06 168 ILE A C 1
ATOM 1385 O O . ILE A 1 168 ? -10.792 3.095 22.839 1.00 78.06 168 ILE A O 1
ATOM 1389 N N . GLY A 1 169 ? -9.967 4.522 21.311 1.00 74.94 169 GLY A N 1
ATOM 1390 C CA . GLY A 1 169 ? -9.705 5.608 22.255 1.00 74.94 169 GLY A CA 1
ATOM 1391 C C . GLY A 1 169 ? -10.980 6.134 22.919 1.00 74.94 169 GLY A C 1
ATOM 1392 O O . GLY A 1 169 ? -11.035 6.249 24.146 1.00 74.94 169 GLY A O 1
ATOM 1393 N N . VAL A 1 170 ? -12.024 6.404 22.131 1.00 77.44 170 VAL A N 1
ATOM 1394 C CA . VAL A 1 170 ? -13.329 6.866 22.629 1.00 77.44 170 VAL A CA 1
ATOM 1395 C C . VAL A 1 170 ? -13.972 5.819 23.535 1.00 77.44 170 VAL A C 1
ATOM 1397 O O . VAL A 1 170 ? -14.352 6.146 24.659 1.00 77.44 170 VAL A O 1
ATOM 1400 N N . GLU A 1 171 ? -14.049 4.560 23.105 1.00 71.25 171 GLU A N 1
ATOM 1401 C CA . GLU A 1 171 ? -14.639 3.481 23.904 1.00 71.25 171 GLU A CA 1
ATOM 1402 C C . GLU A 1 171 ? -13.877 3.251 25.214 1.00 71.25 171 GLU A C 1
ATOM 1404 O O . GLU A 1 171 ? -14.489 3.033 26.261 1.00 71.25 171 GLU A O 1
ATOM 1409 N N . SER A 1 172 ? -12.547 3.378 25.192 1.00 75.62 172 SER A N 1
ATOM 1410 C CA . SER A 1 172 ? -11.715 3.297 26.397 1.00 75.62 172 SER A CA 1
ATOM 1411 C C . SER A 1 172 ? -12.023 4.433 27.377 1.00 75.62 172 SER A C 1
ATOM 1413 O O . SER A 1 172 ? -12.191 4.187 28.573 1.00 75.62 172 SER A O 1
ATOM 1415 N N . ILE A 1 173 ? -12.150 5.675 26.888 1.00 79.38 173 ILE A N 1
ATOM 1416 C CA . ILE A 1 173 ? -12.521 6.839 27.712 1.00 79.38 173 ILE A CA 1
ATOM 1417 C C . ILE A 1 173 ? -13.920 6.653 28.307 1.00 79.38 173 ILE A C 1
ATOM 1419 O O . ILE A 1 173 ? -14.109 6.870 29.505 1.00 79.38 173 ILE A O 1
ATOM 1423 N N . VAL A 1 174 ? -14.887 6.211 27.499 1.00 74.75 174 VAL A N 1
ATOM 1424 C CA . VAL A 1 174 ? -16.256 5.919 27.946 1.00 74.75 174 VAL A CA 1
ATOM 1425 C C . VAL A 1 174 ? -16.257 4.818 29.009 1.00 74.75 174 VAL A C 1
ATOM 1427 O O . VAL A 1 174 ? -16.883 4.979 30.059 1.00 74.75 174 VAL A O 1
ATOM 1430 N N . GLY A 1 175 ? -15.501 3.737 28.803 1.00 71.62 175 GLY A N 1
ATOM 1431 C CA . GLY A 1 175 ? -15.353 2.653 29.772 1.00 71.62 175 GLY A CA 1
ATOM 1432 C C . GLY A 1 175 ? -14.761 3.120 31.104 1.00 71.62 175 GLY A C 1
ATOM 1433 O O . GLY A 1 175 ? -15.284 2.775 32.168 1.00 71.62 175 GLY A O 1
ATOM 1434 N N . ILE A 1 176 ? -13.722 3.962 31.067 1.00 76.25 176 ILE A N 1
ATOM 1435 C CA . ILE A 1 176 ? -13.115 4.562 32.266 1.00 76.25 176 ILE A CA 1
ATOM 1436 C C . ILE A 1 176 ? -14.110 5.487 32.977 1.00 76.25 176 ILE A C 1
ATOM 1438 O O . ILE A 1 176 ? -14.270 5.395 34.196 1.00 76.25 176 ILE A O 1
ATOM 1442 N N . ALA A 1 177 ? -14.805 6.357 32.242 1.00 71.62 177 ALA A N 1
ATOM 1443 C CA . ALA A 1 177 ? -15.785 7.279 32.812 1.00 71.62 177 ALA A CA 1
ATOM 1444 C C . ALA A 1 177 ? -16.923 6.522 33.509 1.00 71.62 177 ALA A C 1
ATOM 1446 O O . ALA A 1 177 ? -17.271 6.829 34.649 1.00 71.62 177 ALA A O 1
ATOM 1447 N N . LEU A 1 178 ? -17.453 5.477 32.874 1.00 70.44 178 LEU A N 1
ATOM 1448 C CA . LEU A 1 178 ? -18.509 4.648 33.449 1.00 70.44 178 LEU A CA 1
ATOM 1449 C C . LEU A 1 178 ? -18.024 3.835 34.648 1.00 70.44 178 LEU A C 1
ATOM 1451 O O . LEU A 1 178 ? -18.775 3.682 35.609 1.00 70.44 178 LEU A O 1
ATOM 1455 N N . PHE A 1 179 ? -16.771 3.375 34.656 1.00 71.88 179 PHE A N 1
ATOM 1456 C CA . PHE A 1 179 ? -16.169 2.757 35.838 1.00 71.88 179 PHE A CA 1
ATOM 1457 C C . PHE A 1 179 ? -16.108 3.730 37.026 1.00 71.88 179 PHE A C 1
ATOM 1459 O O . PHE A 1 179 ? -16.513 3.382 38.139 1.00 71.88 179 PHE A O 1
ATOM 1466 N N . LEU A 1 180 ? -15.641 4.961 36.793 1.00 71.69 180 LEU A N 1
ATOM 1467 C CA . LEU A 1 180 ? -15.548 5.995 37.826 1.00 71.69 180 LEU A CA 1
ATOM 1468 C C . LEU A 1 180 ? -16.931 6.406 38.346 1.00 71.69 180 LEU A C 1
ATOM 1470 O O . LEU A 1 180 ? -17.127 6.481 39.558 1.00 71.69 180 LEU A O 1
ATOM 1474 N N . LEU A 1 181 ? -17.904 6.603 37.454 1.00 72.38 181 LEU A N 1
ATOM 1475 C CA . LEU A 1 181 ? -19.281 6.948 37.820 1.00 72.38 181 LEU A CA 1
ATOM 1476 C C . LEU A 1 181 ? -19.998 5.807 38.538 1.00 72.38 181 LEU A C 1
ATOM 1478 O O . LEU A 1 181 ? -20.729 6.055 39.496 1.00 72.38 181 LEU A O 1
ATOM 1482 N N . HIS A 1 182 ? -19.755 4.557 38.129 1.00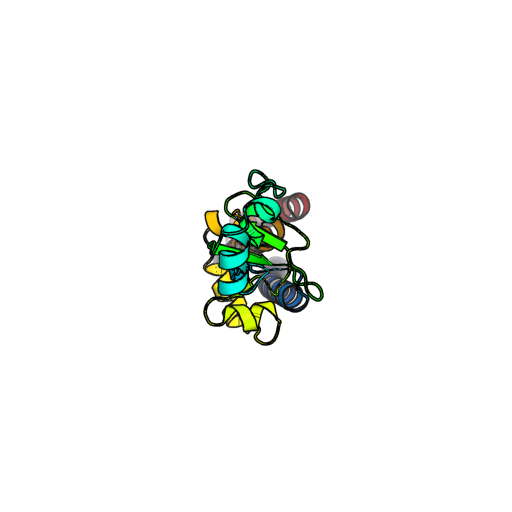 70.06 182 HIS A N 1
ATOM 1483 C CA . HIS A 1 182 ? -20.270 3.391 38.838 1.00 70.06 182 HIS A CA 1
ATOM 1484 C C . HIS A 1 182 ? -19.753 3.351 40.278 1.00 70.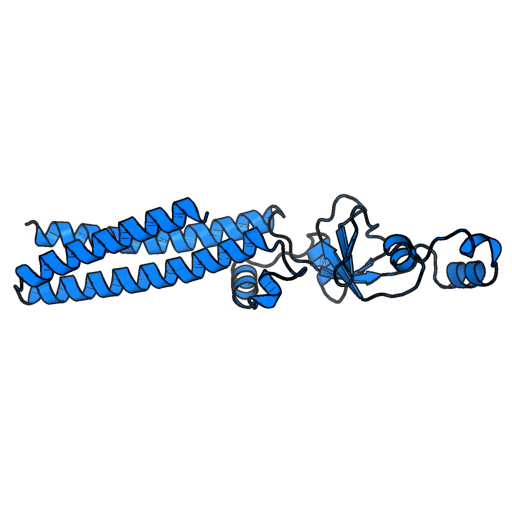06 182 HIS A C 1
ATOM 1486 O O . HIS A 1 182 ? -20.529 3.092 41.197 1.00 70.06 182 HIS A O 1
ATOM 1492 N N . ARG A 1 183 ? -18.463 3.646 40.478 1.00 73.31 183 ARG A N 1
ATOM 1493 C CA . ARG A 1 183 ? -17.839 3.713 41.804 1.00 73.31 183 ARG A CA 1
ATOM 1494 C C . ARG A 1 183 ? -18.328 4.905 42.636 1.00 73.31 183 ARG A C 1
ATOM 1496 O O . ARG A 1 183 ? -18.334 4.809 43.858 1.00 73.31 183 ARG A O 1
ATOM 1503 N N . ALA A 1 184 ? -18.714 6.004 41.991 1.00 74.75 184 ALA A N 1
ATOM 1504 C CA . ALA A 1 184 ? -19.199 7.227 42.630 1.00 74.75 184 ALA A CA 1
ATOM 1505 C C . ALA A 1 184 ? -20.729 7.273 42.839 1.00 74.75 184 ALA A C 1
ATOM 1507 O O . ALA A 1 184 ? -21.232 8.288 43.313 1.00 74.75 184 ALA A O 1
ATOM 1508 N N . GLU A 1 185 ? -21.461 6.213 42.472 1.00 75.88 185 GLU A N 1
ATOM 1509 C CA . GLU A 1 185 ? -22.928 6.104 42.604 1.00 75.88 185 GLU A CA 1
ATOM 1510 C C . GLU A 1 185 ? -23.726 7.225 41.892 1.00 75.88 185 GLU A C 1
ATOM 1512 O O . GLU A 1 185 ? -24.826 7.588 42.304 1.00 75.88 185 GLU A O 1
ATOM 1517 N N . GLN A 1 186 ? -23.189 7.782 40.797 1.00 71.25 186 GLN A N 1
ATOM 1518 C CA . GLN A 1 186 ? -23.839 8.854 40.028 1.00 71.25 186 GLN A CA 1
ATOM 1519 C C . GLN A 1 186 ? -24.701 8.322 38.874 1.00 71.25 186 GLN A C 1
ATOM 1521 O O . GLN A 1 186 ? -24.295 8.313 37.711 1.00 71.25 186 GLN A O 1
ATOM 1526 N N . ASP A 1 187 ? -25.922 7.910 39.204 1.00 67.69 187 ASP A N 1
ATOM 1527 C CA . ASP A 1 187 ? -26.781 7.121 38.307 1.00 67.69 187 ASP A CA 1
ATOM 1528 C C . ASP A 1 187 ? -27.262 7.889 37.071 1.00 67.69 187 ASP A C 1
ATOM 1530 O O . ASP A 1 187 ? -27.228 7.360 35.964 1.00 67.69 187 ASP A O 1
ATOM 1534 N N . VAL A 1 188 ? -27.606 9.170 37.225 1.00 70.19 188 VAL A N 1
ATOM 1535 C CA . VAL A 1 188 ? -28.077 10.007 36.107 1.00 70.19 188 VAL A CA 1
ATOM 1536 C C . VAL A 1 188 ? -26.967 10.265 35.081 1.00 70.19 188 VAL A C 1
ATOM 1538 O O . VAL A 1 188 ? -27.216 10.221 33.880 1.00 70.19 188 VAL A O 1
ATOM 1541 N N . LEU A 1 189 ? -25.729 10.507 35.531 1.00 69.81 189 LEU A N 1
ATOM 1542 C CA . LEU A 1 189 ? -24.597 10.706 34.619 1.00 69.81 189 LEU A CA 1
ATOM 1543 C C . LEU A 1 189 ? -24.205 9.405 33.908 1.00 69.81 189 LEU A C 1
ATOM 1545 O O . LEU A 1 189 ? -23.816 9.442 32.743 1.00 69.81 189 LEU A O 1
ATOM 1549 N N . PHE A 1 190 ? -24.313 8.268 34.597 1.00 66.69 190 PHE A N 1
ATOM 1550 C CA . PHE A 1 190 ? -24.020 6.953 34.031 1.00 66.69 190 PHE A CA 1
ATOM 1551 C C . PHE A 1 190 ? -24.939 6.638 32.839 1.00 66.69 190 PHE A C 1
ATOM 1553 O O . PHE A 1 190 ? -24.455 6.251 31.775 1.00 66.69 190 PHE A O 1
ATOM 1560 N N . ASP A 1 191 ? -26.244 6.884 32.984 1.00 65.25 191 ASP A N 1
ATOM 1561 C CA . ASP A 1 191 ? -27.228 6.646 31.922 1.00 65.25 191 ASP A CA 1
ATOM 1562 C C . ASP A 1 191 ? -27.043 7.598 30.726 1.00 65.25 191 ASP A C 1
ATOM 1564 O O . ASP A 1 191 ? -27.151 7.175 29.573 1.00 65.25 191 ASP A O 1
ATOM 1568 N N . ILE A 1 192 ? -26.693 8.868 30.973 1.00 72.56 192 ILE A N 1
ATOM 1569 C CA . ILE A 1 192 ? -26.406 9.846 29.908 1.00 72.56 192 ILE A CA 1
ATOM 1570 C C . ILE A 1 192 ? -25.177 9.427 29.091 1.00 72.56 192 ILE A C 1
ATOM 1572 O O . ILE A 1 192 ? -25.219 9.476 27.862 1.00 72.56 192 ILE A O 1
ATOM 1576 N N . ILE A 1 193 ? -24.094 8.991 29.745 1.00 71.94 193 ILE A N 1
ATOM 1577 C CA . ILE A 1 193 ? -22.876 8.563 29.040 1.00 71.94 193 ILE A CA 1
ATOM 1578 C C . ILE A 1 193 ? -23.127 7.294 28.220 1.00 71.94 193 ILE A C 1
ATOM 1580 O O . ILE A 1 193 ? -22.659 7.211 27.086 1.00 71.94 193 ILE A O 1
ATOM 1584 N N . LEU A 1 194 ? -23.902 6.338 28.742 1.00 68.94 194 LEU A N 1
ATOM 1585 C CA . LEU A 1 194 ? -24.316 5.156 27.980 1.00 68.94 194 LEU A CA 1
ATOM 1586 C C . LEU A 1 194 ? -25.122 5.526 26.733 1.00 68.94 194 LEU A C 1
ATOM 1588 O O . LEU A 1 194 ? -24.855 5.006 25.652 1.00 68.94 194 LEU A O 1
ATOM 1592 N N . PHE A 1 195 ? -26.087 6.436 26.877 1.00 69.69 195 PHE A N 1
ATOM 1593 C CA . PHE A 1 195 ? -26.919 6.886 25.765 1.00 69.69 195 PHE A CA 1
ATOM 1594 C C . PHE A 1 195 ? -26.093 7.588 24.678 1.00 69.69 195 PHE A C 1
ATOM 1596 O O . PHE A 1 195 ? -26.241 7.282 23.496 1.00 69.69 195 PHE A O 1
ATOM 1603 N N . VAL A 1 196 ? -25.184 8.487 25.071 1.00 73.12 196 VAL A N 1
ATOM 1604 C CA . VAL A 1 196 ? -24.298 9.200 24.136 1.00 73.12 196 VAL A CA 1
ATOM 1605 C C . VAL A 1 196 ? -23.311 8.245 23.459 1.00 73.12 196 VAL A C 1
ATOM 1607 O O . VAL A 1 196 ? -23.116 8.339 22.250 1.00 73.12 196 VAL A O 1
ATOM 1610 N N . GLY A 1 197 ? -22.731 7.299 24.205 1.00 67.88 197 GLY A N 1
ATOM 1611 C CA . GLY A 1 197 ? -21.833 6.281 23.655 1.00 67.88 197 GLY A CA 1
ATOM 1612 C C . GLY A 1 197 ? -22.518 5.397 22.609 1.00 67.88 197 GLY A C 1
ATOM 1613 O O . GLY A 1 197 ? -21.985 5.220 21.518 1.00 67.88 197 GLY A O 1
ATOM 1614 N N . ALA A 1 198 ? -23.736 4.922 22.894 1.00 67.62 198 ALA A N 1
ATOM 1615 C CA . ALA A 1 198 ? -24.518 4.122 21.950 1.00 67.62 198 ALA A CA 1
ATOM 1616 C C . ALA A 1 198 ? -24.848 4.889 20.657 1.00 67.62 198 ALA A C 1
ATOM 1618 O O . ALA A 1 198 ? -24.758 4.334 19.564 1.00 67.62 198 ALA A O 1
ATOM 1619 N N . LEU A 1 199 ? -25.181 6.179 20.768 1.00 69.50 199 LEU A N 1
ATOM 1620 C CA . LEU A 1 199 ? -25.388 7.063 19.616 1.00 69.50 199 LEU A CA 1
ATOM 1621 C C . LEU A 1 199 ? -24.118 7.215 18.767 1.00 69.50 199 LEU A C 1
ATOM 1623 O O . LEU A 1 199 ? -24.203 7.197 17.540 1.00 69.50 199 LEU A O 1
ATOM 1627 N N . GLY A 1 200 ? -22.953 7.326 19.412 1.00 68.25 200 GLY A N 1
ATOM 1628 C CA . GLY A 1 200 ? -21.653 7.368 18.741 1.00 68.25 200 GLY A CA 1
ATOM 1629 C C . GLY A 1 200 ? -21.347 6.091 17.955 1.00 68.25 200 GLY A C 1
ATOM 1630 O O . GLY A 1 200 ? -20.975 6.181 16.788 1.00 68.25 200 GLY A O 1
ATOM 1631 N N . CYS A 1 201 ? -21.574 4.914 18.550 1.00 64.38 201 CYS A N 1
ATOM 1632 C CA . CYS A 1 201 ? -21.391 3.624 17.872 1.00 64.38 201 CYS A CA 1
ATOM 1633 C C . CYS A 1 201 ? -22.331 3.453 16.668 1.00 64.38 201 CYS A C 1
ATOM 1635 O O . CYS A 1 201 ? -21.891 3.020 15.610 1.00 64.38 201 CYS A O 1
ATOM 1637 N N . ILE A 1 202 ? -23.608 3.837 16.787 1.00 67.31 202 ILE A N 1
ATOM 1638 C CA . ILE A 1 202 ? -24.558 3.756 15.662 1.00 67.31 202 ILE A CA 1
ATOM 1639 C C . ILE A 1 202 ? -24.117 4.662 14.506 1.00 67.31 202 ILE A C 1
ATOM 1641 O O . ILE A 1 202 ? -24.157 4.258 13.347 1.00 67.31 202 ILE A O 1
ATOM 1645 N N . LEU A 1 203 ? -23.683 5.890 14.807 1.00 65.62 203 LEU A N 1
ATOM 1646 C CA . LEU A 1 203 ? -23.164 6.803 13.787 1.00 65.62 203 LEU A CA 1
ATOM 1647 C C . LEU A 1 203 ? -21.897 6.250 13.128 1.00 65.62 203 LEU A C 1
ATOM 1649 O O . LEU A 1 203 ? -21.757 6.375 11.914 1.00 65.62 203 LEU A O 1
ATOM 1653 N N . PHE A 1 204 ? -21.013 5.619 13.906 1.00 62.06 204 PHE A N 1
ATOM 1654 C CA . PHE A 1 204 ? -19.826 4.939 13.393 1.00 62.06 204 PHE A CA 1
ATOM 1655 C C . PHE A 1 204 ? -20.208 3.846 12.394 1.00 62.06 204 PHE A C 1
ATOM 1657 O O . PHE A 1 204 ? -19.770 3.912 11.252 1.00 62.06 204 PHE A O 1
ATOM 1664 N N . GLU A 1 205 ? -21.081 2.906 12.772 1.00 60.84 205 GLU A N 1
ATOM 1665 C CA . GLU A 1 205 ? -21.491 1.815 11.877 1.00 60.84 205 GLU A CA 1
ATOM 1666 C C . GLU A 1 205 ? -22.124 2.336 10.579 1.00 60.84 205 GLU A C 1
ATOM 1668 O O . GLU A 1 205 ? -21.847 1.806 9.504 1.00 60.84 205 GLU A O 1
ATOM 1673 N N . ILE A 1 206 ? -22.924 3.407 10.655 1.00 64.44 206 ILE A N 1
ATOM 1674 C CA . ILE A 1 206 ? -23.514 4.046 9.470 1.00 64.44 206 ILE A CA 1
ATOM 1675 C C . ILE A 1 206 ? -22.430 4.642 8.565 1.00 64.44 206 ILE A C 1
ATOM 1677 O O . ILE A 1 206 ? -22.480 4.445 7.355 1.00 64.44 206 ILE A O 1
ATOM 1681 N N . ILE A 1 207 ? -21.459 5.370 9.124 1.00 58.53 207 ILE A N 1
ATOM 1682 C CA . ILE A 1 207 ? -20.360 5.963 8.347 1.00 58.53 207 ILE A CA 1
ATOM 1683 C C . ILE A 1 207 ? -19.533 4.857 7.692 1.00 58.53 207 ILE A C 1
ATOM 1685 O O . ILE A 1 207 ? -19.284 4.915 6.488 1.00 58.53 207 ILE A O 1
ATOM 1689 N N . THR A 1 208 ? -19.160 3.827 8.454 1.00 53.16 208 THR A N 1
ATOM 1690 C CA . THR A 1 208 ? -18.374 2.702 7.946 1.00 53.16 208 THR A CA 1
ATOM 1691 C C . THR A 1 208 ? -19.106 1.972 6.820 1.00 53.16 208 THR A C 1
ATOM 1693 O O . THR A 1 208 ? -18.491 1.709 5.798 1.00 53.16 208 THR A O 1
ATOM 1696 N N . ALA A 1 209 ? -20.413 1.716 6.950 1.00 60.50 209 ALA A N 1
ATOM 1697 C CA . ALA A 1 209 ? -21.205 1.031 5.922 1.00 60.50 209 ALA A CA 1
ATOM 1698 C C . ALA A 1 209 ? -21.487 1.869 4.658 1.00 60.50 209 ALA A C 1
ATOM 1700 O O . ALA A 1 209 ? -21.906 1.319 3.641 1.00 60.50 209 ALA A O 1
ATOM 1701 N N . VAL A 1 210 ? -21.353 3.198 4.726 1.00 54.00 210 VAL A N 1
ATOM 1702 C CA . VAL A 1 210 ? -21.570 4.100 3.579 1.00 54.00 210 VAL A CA 1
ATOM 1703 C C . VAL A 1 210 ? -20.269 4.377 2.826 1.00 54.00 210 VAL A C 1
ATOM 1705 O O . VAL A 1 210 ? -20.305 4.560 1.610 1.00 54.00 210 VAL A O 1
ATOM 1708 N N . ILE A 1 211 ? -19.143 4.454 3.538 1.00 50.62 211 ILE A N 1
ATOM 1709 C CA . ILE A 1 211 ? -17.836 4.788 2.957 1.00 50.62 211 ILE A CA 1
ATOM 1710 C C . ILE A 1 211 ? -17.115 3.543 2.413 1.00 50.62 211 ILE A C 1
ATOM 1712 O O . ILE A 1 211 ? -16.411 3.660 1.408 1.00 50.62 211 ILE A O 1
ATOM 1716 N N . PHE A 1 212 ? -17.298 2.374 3.036 1.00 47.53 212 PHE A N 1
ATOM 1717 C CA . PHE A 1 212 ? -16.578 1.131 2.723 1.00 47.53 212 PHE A CA 1
ATOM 1718 C C . PHE A 1 212 ? -17.520 0.004 2.284 1.00 47.53 212 PHE A C 1
ATOM 1720 O O . PHE A 1 212 ? -17.053 -0.858 1.502 1.00 47.53 212 PHE A O 1
#

Sequence (212 aa):
MWKKIAFIIIITSVVFSVTDYFFTMRQSYNKYLEGEYFFRYEATTVPAMDKDAWLDSVENFEKVSALDFTDTRTMLLYGGEFEVYACHPHDRICTVIYGTKTIDDFPVSNLRFKGDDAAYFNGEKKLTYEEYIDYVKSLSDDQLHSDMVNTSKVASFKEVLEFSFILIGVESIVGIALFLLHRAEQDVLFDIILFVGALGCILFEIITAVIF

Radius of gyration: 26.34 Å; chains: 1; bounding box: 53×26×85 Å

Foldseek 3Di:
DVLVVLLVVLVVVLVVLVVVLVVLLVVVQVCVLVQVKKFWFKWWFAAPDDPVVLVVVVVVVPVVVPQDCVDPLSCRNRVHIAIWTWGDDDDQATWIDDPPDIDGRRGPVRIDTDDCRVCVRVVVDDDDSVRVVVVLQPADLCCLPDVGIVRLVSVVSVVSNVVSVVLSVLSVVLSVVSVVCVVVVVVVVNVVSSVVNVVVVVVVVVVVVVSD

Secondary structure (DSSP, 8-state):
-HHHHHHHHHHHHHHHHHHHHHHHHHHHHHHHHTTSSPBPEEEEE--SS-HHHHHHHHHSHHHHTTS-TTSHHHHHHHS---EEEEEEEETTEEEEEETTEEEEEEEGGGEEE-TTHHHHHTTSS---HHHHHHHHHH--HHHHHSTTB-HHHHHHHHHHHHHHHHHHHHHHHHHHHHHHHHHTT-HHHHHHHHHHHHHHHHHHHHHHHHH-